Protein AF-A0A813JTW6-F1 (afdb_monomer)

Solvent-accessible surface area (backbone atoms only — not comparable to full-atom values): 17594 Å² total; per-residue (Å²): 140,86,86,78,88,79,89,83,89,84,80,88,81,88,85,79,90,82,91,78,87,87,88,86,80,90,82,85,87,82,89,77,87,82,85,85,81,82,87,78,90,86,90,84,86,84,90,81,82,92,77,92,76,79,84,79,64,80,73,62,61,52,52,56,53,47,50,53,52,45,52,55,44,45,70,75,64,52,76,74,88,75,69,71,77,76,85,60,86,66,78,58,58,19,67,73,50,50,65,52,27,73,90,46,65,68,58,32,50,55,49,41,56,53,42,52,54,58,71,68,45,88,68,80,79,80,52,68,61,53,80,59,77,93,46,37,67,60,49,45,56,47,18,42,41,49,5,30,53,51,33,61,76,42,56,89,78,53,93,79,66,57,71,72,52,38,58,48,49,53,58,66,61,28,46,74,31,74,68,23,44,51,48,52,50,53,50,47,55,53,45,52,52,50,49,50,57,51,43,50,57,33,53,79,68,71,49,75,60,59,62,79,33,22,47,63,20,20,55,42,19,28,64,48,51,44,52,51,54,50,50,50,48,38,44,49,54,39,51,53,40,42,52,53,53,52,48,50,65,72,37,73,85,58,71,100,73,72,96,75,73,88,66,92,23,49,42,62,49,50,52,49,47,36,56,57,71,62,55,82,125

Structure (mmCIF, N/CA/C/O backbone):
data_AF-A0A813JTW6-F1
#
_entry.id   AF-A0A813JTW6-F1
#
loop_
_atom_site.group_PDB
_atom_site.id
_atom_site.type_symbol
_atom_site.label_atom_id
_atom_site.label_alt_id
_atom_site.label_comp_id
_atom_site.label_asym_id
_atom_site.label_entity_id
_atom_site.label_seq_id
_atom_site.pdbx_PDB_ins_code
_atom_site.Cartn_x
_atom_site.Cartn_y
_atom_site.Cartn_z
_atom_site.occupancy
_atom_site.B_iso_or_equiv
_atom_site.auth_seq_id
_atom_site.auth_comp_id
_atom_site.auth_asym_id
_atom_site.auth_atom_id
_atom_site.pdbx_PDB_model_num
ATOM 1 N N . MET A 1 1 ? -76.723 31.159 6.444 1.00 39.69 1 MET A N 1
ATOM 2 C CA . MET A 1 1 ? -76.153 31.725 5.205 1.00 39.69 1 MET A CA 1
ATOM 3 C C . MET A 1 1 ? -75.455 33.000 5.618 1.00 39.69 1 MET A C 1
ATOM 5 O O . MET A 1 1 ? -76.109 34.019 5.785 1.00 39.69 1 MET A O 1
ATOM 9 N N . GLU A 1 2 ? -74.177 32.875 5.955 1.00 44.50 2 GLU A N 1
ATOM 10 C CA . GLU A 1 2 ? -73.367 33.959 6.510 1.00 44.50 2 GLU A CA 1
ATOM 11 C C . GLU A 1 2 ? -72.620 34.703 5.398 1.00 44.50 2 GLU A C 1
ATOM 13 O O . GLU A 1 2 ? -72.051 34.057 4.515 1.00 44.50 2 GLU A O 1
ATOM 18 N N . PRO A 1 3 ? -72.595 36.042 5.454 1.00 52.69 3 PRO A N 1
ATOM 19 C CA 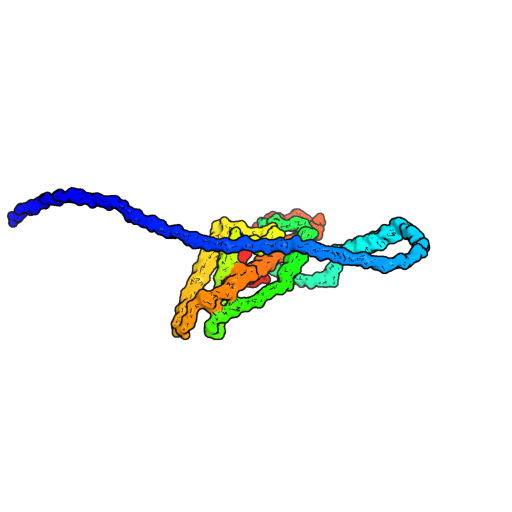. PRO A 1 3 ? -71.559 36.872 4.859 1.00 52.69 3 PRO A CA 1
ATOM 20 C C . PRO A 1 3 ? -70.707 37.559 5.949 1.00 52.69 3 PRO A C 1
ATOM 22 O O . PRO A 1 3 ? -71.213 37.917 7.010 1.00 52.69 3 PRO A O 1
ATOM 25 N N . GLY A 1 4 ? -69.430 37.815 5.656 1.00 39.91 4 GLY A N 1
ATOM 26 C CA . GLY A 1 4 ? -68.549 38.685 6.455 1.00 39.91 4 GLY A CA 1
ATOM 27 C C . GLY A 1 4 ? -67.087 38.253 6.330 1.00 39.91 4 GLY A C 1
ATOM 28 O O . GLY A 1 4 ? -66.770 37.131 6.693 1.00 39.91 4 GLY A O 1
ATOM 29 N N . ALA A 1 5 ? -66.248 39.016 5.615 1.00 43.88 5 ALA A N 1
ATOM 30 C CA . ALA A 1 5 ? -65.320 40.025 6.168 1.00 43.88 5 ALA A CA 1
ATOM 31 C C . ALA A 1 5 ? -64.114 39.361 6.884 1.00 43.88 5 ALA A C 1
ATOM 33 O O . ALA A 1 5 ? -64.294 38.422 7.640 1.00 43.88 5 ALA A O 1
ATOM 34 N N . ALA A 1 6 ? -62.850 39.746 6.727 1.00 51.44 6 ALA A N 1
ATOM 35 C CA . ALA A 1 6 ? -62.260 41.015 6.337 1.00 51.44 6 ALA A CA 1
ATOM 36 C C . ALA A 1 6 ? -60.793 40.804 5.906 1.00 51.44 6 ALA A C 1
ATOM 38 O O . ALA A 1 6 ? -60.143 39.839 6.310 1.00 51.44 6 ALA A O 1
ATOM 39 N N . GLU A 1 7 ? -60.283 41.758 5.133 1.00 49.94 7 GLU A N 1
ATOM 40 C CA . GLU A 1 7 ? -58.861 42.002 4.890 1.00 49.94 7 GLU A CA 1
ATOM 41 C C . GLU A 1 7 ? -58.134 42.390 6.191 1.00 49.94 7 GLU A C 1
ATOM 43 O O . GLU A 1 7 ? -58.704 43.066 7.054 1.00 49.94 7 GLU A O 1
ATOM 48 N N . LYS A 1 8 ? -56.851 42.023 6.309 1.00 56.59 8 LYS A N 1
ATOM 49 C CA . LYS A 1 8 ? -55.896 42.757 7.146 1.00 56.59 8 LYS A CA 1
ATOM 50 C C . LYS A 1 8 ? -54.470 42.626 6.615 1.00 56.59 8 LYS A C 1
ATOM 52 O O . LYS A 1 8 ? -53.803 41.609 6.763 1.00 56.59 8 LYS A O 1
ATOM 57 N N . GLU A 1 9 ? -54.075 43.714 5.982 1.00 43.00 9 GLU A N 1
ATOM 58 C CA . GLU A 1 9 ? -52.735 44.188 5.682 1.00 43.00 9 GLU A CA 1
ATOM 59 C C . GLU A 1 9 ? -52.043 44.594 6.999 1.00 43.00 9 GLU A C 1
ATOM 61 O O . GLU A 1 9 ? -52.637 45.322 7.798 1.00 43.00 9 GLU A O 1
ATOM 66 N N . THR A 1 10 ? -50.815 44.131 7.248 1.00 59.03 10 THR A N 1
ATOM 67 C CA . THR A 1 10 ? -49.894 44.799 8.181 1.00 59.03 10 THR A CA 1
ATOM 68 C C . THR A 1 10 ? -48.456 44.693 7.703 1.00 59.03 10 THR A C 1
ATOM 70 O O . THR A 1 10 ? -47.990 43.651 7.248 1.00 59.03 10 THR A O 1
ATOM 73 N N . ASP A 1 11 ? -47.831 45.845 7.858 1.00 40.41 11 ASP A N 1
ATOM 74 C CA . ASP A 1 11 ? -46.581 46.375 7.357 1.00 40.41 11 ASP A CA 1
ATOM 75 C C . ASP A 1 11 ? -45.387 46.046 8.279 1.00 40.41 11 ASP A C 1
ATOM 77 O O . ASP A 1 11 ? -45.576 45.713 9.449 1.00 40.41 11 ASP A O 1
ATOM 81 N N . ALA A 1 12 ? -44.189 46.252 7.727 1.00 44.09 12 ALA A N 1
ATOM 82 C CA . ALA A 1 12 ? -42.918 46.598 8.372 1.00 44.09 12 ALA A CA 1
ATOM 83 C C . ALA A 1 12 ? -42.293 45.659 9.434 1.00 44.09 12 ALA A C 1
ATOM 85 O O . ALA A 1 12 ? -42.822 45.443 10.518 1.00 44.09 12 ALA A O 1
ATOM 86 N N . HIS A 1 13 ? -41.034 45.257 9.212 1.00 51.41 13 HIS A N 1
ATOM 87 C CA . HIS A 1 13 ? -39.843 46.025 9.636 1.00 51.41 13 HIS A CA 1
ATOM 88 C C . HIS A 1 13 ? -38.623 45.086 9.781 1.00 51.41 13 HIS A C 1
ATOM 90 O O . HIS A 1 13 ? -38.574 44.250 10.682 1.00 51.41 13 HIS A O 1
ATOM 96 N N . GLU A 1 14 ? -37.625 45.232 8.902 1.00 47.84 14 GLU A N 1
ATOM 97 C CA . GLU A 1 14 ? -36.239 44.836 9.200 1.00 47.84 14 GLU A CA 1
ATOM 98 C C . GLU A 1 14 ? -35.680 45.723 10.322 1.00 47.84 14 GLU A C 1
ATOM 100 O O . GLU A 1 14 ? -36.033 46.902 10.411 1.00 47.84 14 GLU A O 1
ATOM 105 N N . PRO A 1 15 ? -34.737 45.196 11.118 1.00 58.31 15 PRO A N 1
ATOM 106 C CA . PRO A 1 15 ? -33.443 45.871 11.123 1.00 58.31 15 PRO A CA 1
ATOM 107 C C . PRO A 1 15 ? -32.237 44.925 11.051 1.00 58.31 15 PRO A C 1
ATOM 109 O O . PRO A 1 15 ? -32.266 43.763 11.456 1.00 58.31 15 PRO A O 1
ATOM 112 N N . ALA A 1 16 ? -31.168 45.506 10.514 1.00 40.84 16 ALA A N 1
ATOM 113 C CA . ALA A 1 16 ? -29.839 44.960 10.314 1.00 40.84 16 ALA A CA 1
ATOM 114 C C . ALA A 1 16 ? -28.943 45.016 11.571 1.00 40.84 16 ALA A C 1
ATOM 116 O O . ALA A 1 16 ? -29.189 45.813 12.468 1.00 40.84 16 ALA A O 1
ATOM 117 N N . ALA A 1 17 ? -27.875 44.205 11.504 1.00 43.75 17 ALA A N 1
ATOM 118 C CA . ALA A 1 17 ? -26.485 44.427 11.944 1.00 43.75 17 ALA A CA 1
ATOM 119 C C . ALA A 1 17 ? -26.151 44.820 13.403 1.00 43.75 17 ALA A C 1
ATOM 121 O O . ALA A 1 17 ? -26.587 45.850 13.890 1.00 43.75 17 ALA A O 1
ATOM 122 N N . ASP A 1 18 ? -25.274 44.022 14.034 1.00 40.16 18 ASP A N 1
ATOM 123 C CA . ASP A 1 18 ? -23.992 44.433 14.666 1.00 40.16 18 ASP A CA 1
ATOM 124 C C . ASP A 1 18 ? -23.294 43.164 15.221 1.00 40.16 18 ASP A C 1
ATOM 126 O O . ASP A 1 18 ? -23.945 42.310 15.820 1.00 40.16 18 ASP A O 1
ATOM 130 N N . LEU A 1 19 ? -22.091 42.789 14.761 1.00 46.22 19 LEU A N 1
ATOM 131 C CA . LEU A 1 19 ? -20.742 43.254 15.150 1.00 46.22 19 LEU A CA 1
ATOM 132 C C . LEU A 1 19 ? -20.300 42.838 16.572 1.00 46.22 19 LEU A C 1
ATOM 134 O O . LEU A 1 19 ? -20.916 43.202 17.564 1.00 46.22 19 LEU A O 1
ATOM 138 N N . ASN A 1 20 ? -19.201 42.073 16.620 1.00 45.94 20 ASN A N 1
ATOM 139 C CA . ASN A 1 20 ? -18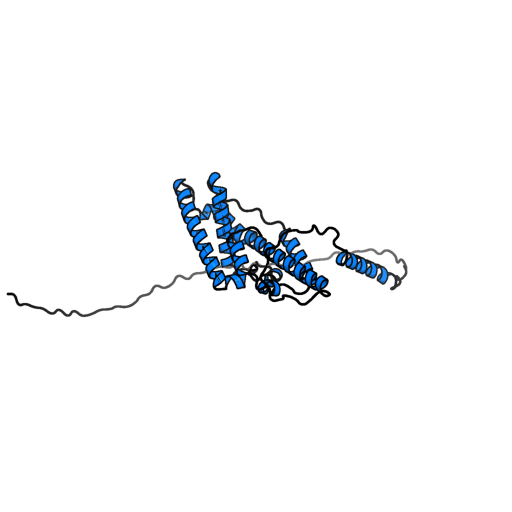.190 41.982 17.691 1.00 45.94 20 ASN A CA 1
ATOM 140 C C . ASN A 1 20 ? -16.979 41.270 17.032 1.00 45.94 20 ASN A C 1
ATOM 142 O O . ASN A 1 20 ? -17.107 40.104 16.658 1.00 45.94 20 ASN A O 1
ATOM 146 N N . GLU A 1 21 ? -15.906 41.933 16.577 1.00 46.31 21 GLU A N 1
ATOM 147 C CA . GLU A 1 21 ? -14.826 42.609 17.339 1.00 46.31 21 GLU A CA 1
ATOM 148 C C . GLU A 1 21 ? -14.299 41.718 18.479 1.00 46.31 21 GLU A C 1
ATOM 150 O O . GLU A 1 21 ? -15.032 41.365 19.395 1.00 46.31 21 GLU A O 1
ATOM 155 N N . GLU A 1 22 ? -13.165 41.041 18.275 1.00 43.31 22 GLU A N 1
ATOM 156 C CA . GLU A 1 22 ? -11.769 41.496 18.460 1.00 43.31 22 GLU A CA 1
ATOM 157 C C . GLU A 1 22 ? -11.247 41.092 19.848 1.00 43.31 22 GLU A C 1
ATOM 159 O O . GLU A 1 22 ? -11.658 41.637 20.861 1.00 43.31 22 GLU A O 1
ATOM 164 N N . GLU A 1 23 ? -10.293 40.158 19.879 1.00 47.19 23 GLU A N 1
ATOM 165 C CA . GLU A 1 23 ? -9.272 40.102 20.930 1.00 47.19 23 GLU A CA 1
ATOM 166 C C . GLU A 1 23 ? -7.939 39.706 20.275 1.00 47.19 23 GLU A C 1
ATOM 168 O O . GLU A 1 23 ? -7.693 38.554 19.909 1.00 47.19 23 GLU A O 1
ATOM 173 N N . GLN A 1 24 ? -7.108 40.726 20.057 1.00 43.50 24 GLN A N 1
ATOM 174 C CA . GLN A 1 24 ? -5.654 40.627 19.967 1.00 43.50 24 GLN A CA 1
ATOM 175 C C . GLN A 1 24 ? -5.074 40.715 21.382 1.00 43.50 24 GLN A C 1
ATOM 177 O O . GLN A 1 24 ? -5.563 41.514 22.168 1.00 43.50 24 GLN A O 1
ATOM 182 N N . GLU A 1 25 ? -3.991 39.982 21.649 1.00 43.78 25 GLU A N 1
ATOM 183 C CA . GLU A 1 25 ? -2.738 40.462 22.277 1.00 43.78 25 GLU A CA 1
ATOM 184 C C . GLU A 1 25 ? -1.766 39.262 22.385 1.00 43.78 25 GLU A C 1
ATOM 186 O O . GLU A 1 25 ? -2.169 38.166 22.762 1.00 43.78 25 GLU A O 1
ATOM 191 N N . GLN A 1 26 ? -0.596 39.316 21.723 1.00 39.88 26 GLN A N 1
ATOM 192 C CA . GLN A 1 26 ? 0.742 39.631 22.285 1.00 39.88 26 GLN A CA 1
ATOM 193 C C . GLN A 1 26 ? 1.224 38.581 23.320 1.00 39.88 26 GLN A C 1
ATOM 195 O O . GLN A 1 26 ? 0.467 38.137 24.162 1.00 39.88 26 GLN A O 1
ATOM 200 N N . GLU A 1 27 ? 2.465 38.084 23.368 1.00 39.94 27 GLU A N 1
ATOM 201 C CA . GLU A 1 27 ? 3.779 38.678 23.107 1.00 39.94 27 GLU A CA 1
ATOM 202 C C . GLU A 1 27 ? 4.876 37.590 23.314 1.00 39.94 27 GLU A C 1
ATOM 204 O O . GLU A 1 27 ? 4.620 36.579 23.966 1.00 39.94 27 GLU A O 1
ATOM 209 N N . LYS A 1 28 ? 6.120 37.908 22.907 1.00 40.06 28 LYS A N 1
ATOM 210 C CA . LYS A 1 28 ? 7.435 37.338 23.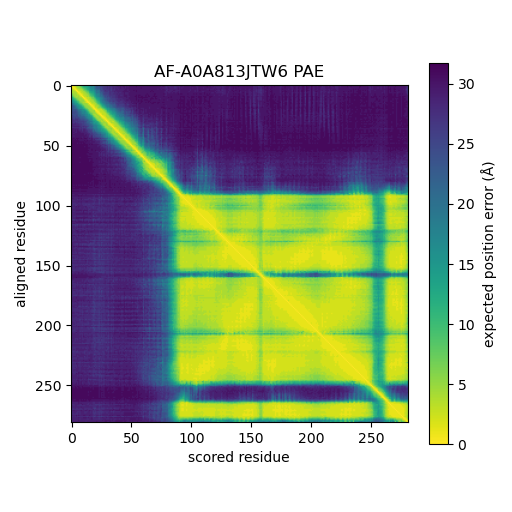321 1.00 40.06 28 LYS A CA 1
ATOM 211 C C . LYS A 1 28 ? 7.842 35.987 22.708 1.00 40.06 28 LYS A C 1
ATOM 213 O O . LYS A 1 28 ? 7.137 34.999 22.802 1.00 40.06 28 LYS A O 1
ATOM 218 N N . GLY A 1 29 ? 9.000 35.837 22.062 1.00 33.81 29 GLY A N 1
ATOM 219 C CA . GLY A 1 29 ? 10.275 36.542 22.217 1.00 33.81 29 GLY A CA 1
ATOM 220 C C . GLY A 1 29 ? 11.291 35.577 22.834 1.00 33.81 29 GLY A C 1
ATOM 221 O O . GLY A 1 29 ? 11.202 35.298 24.022 1.00 33.81 29 GLY A O 1
ATOM 222 N N . ALA A 1 30 ? 12.218 35.049 22.029 1.00 42.97 30 ALA A N 1
ATOM 223 C CA . ALA A 1 30 ? 13.450 34.401 22.490 1.00 42.97 30 ALA A CA 1
ATOM 224 C C . ALA A 1 30 ? 14.445 34.303 21.323 1.00 42.97 30 ALA A C 1
ATOM 226 O O . ALA A 1 30 ? 14.621 33.268 20.682 1.00 42.97 30 ALA A O 1
ATOM 227 N N . GLU A 1 31 ? 15.051 35.449 21.042 1.00 39.50 31 GLU A N 1
ATOM 228 C CA . GLU A 1 31 ? 16.383 35.578 20.468 1.00 39.50 31 GLU A CA 1
ATOM 229 C C . GLU A 1 31 ? 17.381 35.023 21.497 1.00 39.50 31 GLU A C 1
ATOM 231 O O . GLU A 1 31 ? 17.310 35.373 22.676 1.00 39.50 31 GLU A O 1
ATOM 236 N N . VAL A 1 32 ? 18.263 34.110 21.085 1.00 49.25 32 VAL A N 1
ATOM 237 C CA . VAL A 1 32 ? 19.393 33.680 21.916 1.00 49.25 32 VAL A CA 1
ATOM 238 C C . VAL A 1 32 ? 20.650 33.662 21.064 1.00 49.25 32 VAL A C 1
ATOM 240 O O . VAL A 1 32 ? 20.817 32.831 20.170 1.00 49.25 32 VAL A O 1
ATOM 243 N N . ASP A 1 33 ? 21.498 34.631 21.386 1.00 38.66 33 ASP A N 1
ATOM 244 C CA . ASP A 1 33 ? 22.913 34.734 21.081 1.00 38.66 33 ASP A CA 1
ATOM 245 C C . ASP A 1 33 ? 23.654 33.398 21.215 1.00 38.66 33 ASP A C 1
ATOM 247 O O . ASP A 1 33 ? 23.618 32.743 22.260 1.00 38.66 33 ASP A O 1
ATOM 251 N N . ALA A 1 34 ? 24.431 33.056 20.189 1.00 41.06 34 ALA A N 1
ATOM 252 C CA . ALA A 1 34 ? 25.564 32.151 20.323 1.00 41.06 34 ALA A CA 1
ATOM 253 C C . ALA A 1 34 ? 26.852 32.955 20.124 1.00 41.06 34 ALA A C 1
ATOM 255 O O . ALA A 1 34 ? 27.357 33.137 19.016 1.00 41.06 34 ALA A O 1
ATOM 256 N N . VAL A 1 35 ? 27.345 33.440 21.260 1.00 38.41 35 VAL A N 1
ATOM 257 C CA . VAL A 1 35 ? 28.677 33.991 21.501 1.00 38.41 35 VAL A CA 1
ATOM 258 C C . VAL A 1 35 ? 29.746 32.975 21.077 1.00 38.41 35 VAL A C 1
ATOM 260 O O . VAL A 1 35 ? 29.798 31.866 21.606 1.00 38.41 35 VAL A O 1
ATOM 263 N N . LEU A 1 36 ? 30.638 33.367 20.166 1.00 40.03 36 LEU A N 1
ATOM 264 C CA . LEU A 1 36 ? 31.933 32.717 19.951 1.00 40.03 36 LEU A CA 1
ATOM 265 C C . LEU A 1 36 ? 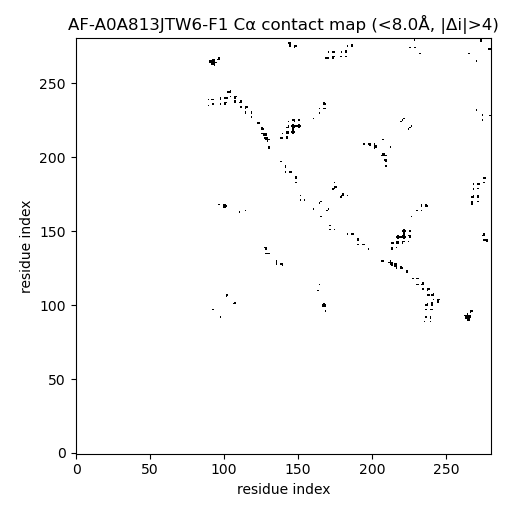33.022 33.717 20.340 1.00 40.03 36 LEU A C 1
ATOM 267 O O . LEU A 1 36 ? 33.391 34.585 19.553 1.00 40.03 36 LEU A O 1
ATOM 271 N N . SER A 1 37 ? 33.486 33.600 21.585 1.00 42.84 37 SER A N 1
ATOM 272 C CA . SER A 1 37 ? 34.681 34.280 22.079 1.00 42.84 37 SER A CA 1
ATOM 273 C C . SER A 1 37 ? 35.933 33.435 21.855 1.00 42.84 37 SER A C 1
ATOM 275 O O . SER A 1 37 ? 35.893 32.209 21.767 1.00 42.84 37 SER A O 1
ATOM 277 N N . GLU A 1 38 ? 37.011 34.194 21.733 1.00 42.91 38 GLU A N 1
ATOM 278 C CA . GLU A 1 38 ? 38.339 33.919 21.214 1.00 42.91 38 GLU A CA 1
ATOM 279 C C . GLU A 1 38 ? 39.279 33.105 22.132 1.00 42.91 38 GLU A C 1
ATOM 281 O O . GLU A 1 38 ? 38.950 32.749 23.260 1.00 42.91 38 GLU A O 1
ATOM 286 N N . GLU A 1 39 ? 40.505 32.954 21.605 1.00 39.03 39 GLU A N 1
ATOM 287 C CA . GLU A 1 39 ? 41.793 32.704 22.276 1.00 39.03 39 GLU A CA 1
ATOM 288 C C . GLU A 1 39 ? 42.138 31.234 22.586 1.00 39.03 39 GLU A C 1
ATOM 290 O O . GLU A 1 39 ? 41.337 30.458 23.082 1.00 39.03 39 GLU A O 1
ATOM 295 N N . GLY A 1 40 ? 43.350 30.737 22.338 1.00 36.59 40 GLY A N 1
ATOM 296 C CA . GLY A 1 40 ? 44.584 31.372 21.893 1.00 36.59 40 GLY A CA 1
ATOM 297 C C . GLY A 1 40 ? 45.788 30.482 22.248 1.00 36.59 40 GLY A C 1
ATOM 298 O O . GLY A 1 40 ? 45.775 29.803 23.266 1.00 36.59 40 GLY A O 1
ATOM 299 N N . ALA A 1 41 ? 46.814 30.545 21.391 1.00 36.34 41 ALA A N 1
ATOM 300 C CA . ALA A 1 41 ? 48.252 30.352 21.645 1.00 36.34 41 ALA A CA 1
ATOM 301 C C . ALA A 1 41 ? 48.810 29.022 22.216 1.00 36.34 41 ALA A C 1
ATOM 303 O O . ALA A 1 41 ? 48.379 28.508 23.240 1.00 36.34 41 ALA A O 1
ATOM 304 N N . GLY A 1 42 ? 49.932 28.559 21.637 1.00 32.78 42 GLY A N 1
ATOM 305 C CA . GLY A 1 42 ? 50.804 27.598 22.328 1.00 32.78 42 GLY A CA 1
ATOM 306 C C . GLY A 1 42 ? 51.879 26.896 21.495 1.00 32.78 42 GLY A C 1
ATOM 307 O O . GLY A 1 42 ? 51.713 25.748 21.119 1.00 32.78 42 GLY A O 1
ATOM 308 N N . LEU A 1 43 ? 52.986 27.592 21.245 1.00 40.34 43 LEU A N 1
ATOM 309 C CA . LEU A 1 43 ? 54.234 27.178 20.579 1.00 40.34 43 LEU A CA 1
ATOM 310 C C . LEU A 1 43 ? 54.912 25.896 21.134 1.00 40.34 43 LEU A C 1
ATOM 312 O O . LEU A 1 43 ? 54.909 25.687 22.343 1.00 40.34 43 LEU A O 1
ATOM 316 N N . SER A 1 44 ? 55.652 25.166 20.276 1.00 36.62 44 SER A N 1
ATOM 317 C CA . SER A 1 44 ? 57.113 24.873 20.386 1.00 36.62 44 SER A CA 1
ATOM 318 C C . SER A 1 44 ? 57.526 23.482 19.836 1.00 36.62 44 SER A C 1
ATOM 320 O O . SER A 1 44 ? 56.820 22.501 20.032 1.00 36.62 44 SER A O 1
ATOM 322 N N . GLY A 1 45 ? 58.663 23.425 19.115 1.00 37.16 45 GLY A N 1
ATOM 323 C CA . GLY A 1 45 ? 59.208 22.272 18.352 1.00 37.16 45 GLY A CA 1
ATOM 324 C C . GLY A 1 45 ? 59.850 21.139 19.191 1.00 37.16 45 GLY A C 1
ATOM 325 O O . GLY A 1 45 ? 59.572 21.077 20.386 1.00 37.16 45 GLY A O 1
ATOM 326 N N . PRO A 1 46 ? 60.713 20.242 18.634 1.00 48.50 46 PRO A N 1
ATOM 327 C CA . PRO A 1 46 ? 61.814 20.563 17.713 1.00 48.50 46 PRO A CA 1
ATOM 328 C C . PRO A 1 46 ? 62.025 19.601 16.513 1.00 48.50 46 PRO A C 1
ATOM 330 O O . PRO A 1 46 ? 61.352 18.593 16.329 1.00 48.50 46 PRO A O 1
ATOM 333 N N . ALA A 1 47 ? 63.010 19.974 15.692 1.00 43.50 47 ALA A N 1
ATOM 334 C CA . ALA A 1 47 ? 63.475 19.341 14.462 1.00 43.50 47 ALA A CA 1
ATOM 335 C C . ALA A 1 47 ? 64.008 17.902 14.606 1.00 43.50 47 ALA A C 1
ATOM 337 O O . ALA A 1 47 ? 64.661 17.556 15.591 1.00 43.50 47 ALA A O 1
ATOM 338 N N . THR A 1 48 ? 63.877 17.106 13.537 1.00 40.34 48 THR A N 1
ATOM 339 C CA . THR A 1 48 ? 64.808 15.999 13.260 1.00 40.34 48 THR A CA 1
ATOM 340 C C . THR A 1 48 ? 64.948 15.735 11.755 1.00 40.34 48 THR A C 1
ATOM 342 O O . THR A 1 48 ? 63.993 15.430 11.054 1.00 40.34 48 THR A O 1
ATOM 345 N N . SER A 1 49 ? 66.182 15.919 11.285 1.00 39.81 49 SER A N 1
ATOM 346 C CA . SER A 1 49 ? 66.899 15.249 10.192 1.00 39.81 49 SER A CA 1
ATOM 347 C C . SER A 1 49 ? 66.157 14.686 8.969 1.00 39.81 49 SER A C 1
ATOM 349 O O . SER A 1 49 ? 65.673 13.562 8.951 1.00 39.81 49 SER A O 1
ATOM 351 N N . ARG A 1 50 ? 66.289 15.443 7.874 1.00 40.75 50 ARG A N 1
ATOM 352 C CA . ARG A 1 50 ? 66.782 15.039 6.540 1.00 40.75 50 ARG A CA 1
ATOM 353 C C . ARG A 1 50 ? 67.110 13.540 6.363 1.00 40.75 50 ARG A C 1
ATOM 355 O O . ARG A 1 50 ? 68.175 13.090 6.778 1.00 40.75 50 ARG A O 1
ATOM 362 N N . ALA A 1 51 ? 66.275 12.841 5.594 1.00 38.06 51 ALA A N 1
ATOM 363 C CA . ALA A 1 51 ? 66.651 11.640 4.852 1.00 38.06 51 ALA A CA 1
ATOM 364 C C . ALA A 1 51 ? 66.292 11.835 3.372 1.00 38.06 51 ALA A C 1
ATOM 366 O O . ALA A 1 51 ? 65.158 12.140 3.012 1.00 38.06 51 ALA A O 1
ATOM 367 N N . VAL A 1 52 ? 67.316 11.727 2.532 1.00 47.06 52 VAL A N 1
ATOM 368 C CA . VAL A 1 52 ? 67.246 11.694 1.071 1.00 47.06 52 VAL A CA 1
ATOM 369 C C . VAL A 1 52 ? 66.655 10.343 0.670 1.00 47.06 52 VAL A C 1
ATOM 371 O O . VAL A 1 52 ? 67.187 9.313 1.073 1.00 47.06 52 VAL A O 1
ATOM 374 N N . GLY A 1 53 ? 65.577 10.340 -0.113 1.00 38.81 53 GLY A N 1
ATOM 375 C CA . GLY A 1 53 ? 64.927 9.113 -0.567 1.00 38.81 53 GLY A CA 1
ATOM 376 C C . GLY A 1 53 ? 64.092 9.346 -1.818 1.00 38.81 53 GLY A C 1
ATOM 377 O O . GLY A 1 53 ? 62.936 9.721 -1.715 1.00 38.81 53 GLY A O 1
ATOM 378 N N . VAL A 1 54 ? 64.753 9.185 -2.967 1.00 48.97 54 VAL A N 1
ATOM 379 C CA . VAL A 1 54 ? 64.268 8.648 -4.254 1.00 48.97 54 VAL A CA 1
ATOM 380 C C . VAL A 1 54 ? 62.805 8.939 -4.627 1.00 48.97 54 VAL A C 1
ATOM 382 O O . VAL A 1 54 ? 61.870 8.396 -4.046 1.00 48.97 54 VAL A O 1
ATOM 385 N N . ALA A 1 55 ? 62.631 9.747 -5.677 1.00 42.97 55 ALA A N 1
ATOM 386 C CA . ALA A 1 55 ? 61.357 9.916 -6.367 1.00 42.97 55 ALA A CA 1
ATOM 387 C C . ALA A 1 55 ? 60.835 8.553 -6.870 1.00 42.97 55 ALA A C 1
ATOM 389 O O . ALA A 1 55 ? 61.595 7.847 -7.537 1.00 42.97 55 ALA A O 1
ATOM 390 N N . PRO A 1 56 ? 59.582 8.167 -6.575 1.00 48.06 56 PRO A N 1
ATOM 391 C CA . PRO A 1 56 ? 58.997 6.974 -7.164 1.00 48.06 56 PRO A CA 1
ATOM 392 C C . PRO A 1 56 ? 58.679 7.225 -8.642 1.00 48.06 56 PRO A C 1
ATOM 394 O O . PRO A 1 56 ? 58.131 8.269 -9.004 1.00 48.06 56 PRO A O 1
ATOM 397 N N . ASP A 1 57 ? 59.037 6.256 -9.482 1.00 46.62 57 ASP A N 1
ATOM 398 C CA . ASP A 1 57 ? 58.722 6.235 -10.907 1.00 46.62 57 ASP A CA 1
ATOM 399 C C . ASP A 1 57 ? 57.210 6.419 -11.149 1.00 46.62 57 ASP A C 1
ATOM 401 O O . ASP A 1 57 ? 56.395 5.706 -10.550 1.00 46.62 57 ASP A O 1
ATOM 405 N N . PRO A 1 58 ? 56.798 7.320 -12.061 1.00 49.34 58 PRO A N 1
ATOM 406 C CA . PRO A 1 58 ? 55.388 7.560 -12.374 1.00 49.34 58 PRO A CA 1
ATOM 407 C C . PRO A 1 58 ? 54.705 6.378 -13.088 1.00 49.34 58 PRO A C 1
ATOM 409 O O . PRO A 1 58 ? 53.484 6.381 -13.235 1.00 49.34 58 PRO A O 1
ATOM 412 N N . GLU A 1 59 ? 55.460 5.356 -13.505 1.00 50.03 59 GLU A N 1
ATOM 413 C CA . GLU A 1 59 ? 54.936 4.149 -14.161 1.00 50.03 59 GLU A CA 1
ATOM 414 C C . GLU A 1 59 ? 54.521 3.035 -13.183 1.00 50.03 59 GLU A C 1
ATOM 416 O O . GLU A 1 59 ? 53.787 2.128 -13.569 1.00 50.03 59 GLU A O 1
ATOM 421 N N . ALA A 1 60 ? 54.921 3.097 -11.907 1.00 47.31 60 ALA A N 1
ATOM 422 C CA . ALA A 1 60 ? 54.508 2.103 -10.908 1.00 47.31 60 ALA A CA 1
ATOM 423 C C . ALA A 1 60 ? 53.128 2.417 -10.290 1.00 47.31 60 ALA A C 1
ATOM 425 O O . ALA A 1 60 ? 52.384 1.510 -9.920 1.00 47.31 60 ALA A O 1
ATOM 426 N N . LEU A 1 61 ? 52.748 3.699 -10.236 1.00 45.62 61 LEU A N 1
ATOM 427 C CA . LEU A 1 61 ? 51.468 4.168 -9.681 1.00 45.62 61 LEU A CA 1
ATOM 428 C C . LEU A 1 61 ? 50.272 3.942 -10.618 1.00 45.62 61 LEU A C 1
ATOM 430 O O . LEU A 1 61 ? 49.132 3.890 -10.159 1.00 45.62 61 LEU A O 1
ATOM 434 N N . THR A 1 62 ? 50.506 3.777 -11.921 1.00 54.41 62 THR A N 1
ATOM 435 C CA . THR A 1 62 ? 49.452 3.465 -12.897 1.00 54.41 62 THR A CA 1
ATOM 436 C C . THR A 1 62 ? 49.032 1.997 -12.840 1.00 54.41 62 THR A C 1
ATOM 438 O O . THR A 1 62 ? 47.864 1.702 -13.078 1.00 54.41 62 THR A O 1
ATOM 441 N N . GLY A 1 63 ? 49.934 1.086 -12.458 1.00 49.38 63 GLY A N 1
ATOM 442 C CA . GLY A 1 63 ? 49.653 -0.347 -12.333 1.00 49.38 63 GLY A CA 1
ATOM 443 C C . GLY A 1 63 ? 48.731 -0.695 -11.162 1.00 49.38 63 GLY A C 1
ATOM 444 O O . GLY A 1 63 ? 47.771 -1.439 -11.348 1.00 49.38 63 GLY A O 1
ATOM 445 N N . GLU A 1 64 ? 48.959 -0.124 -9.974 1.00 50.38 64 GLU A N 1
ATOM 446 C CA . GLU A 1 64 ? 48.106 -0.377 -8.798 1.00 50.38 64 GLU A CA 1
ATOM 447 C C . GLU A 1 64 ? 46.730 0.290 -8.909 1.00 50.38 64 GLU A C 1
ATOM 449 O O . GLU A 1 64 ? 45.728 -0.319 -8.538 1.00 50.38 64 GLU A O 1
ATOM 454 N N . LEU A 1 65 ? 46.639 1.494 -9.487 1.00 52.41 65 LEU A N 1
ATOM 455 C CA . LEU A 1 65 ? 45.350 2.137 -9.774 1.00 52.41 65 LEU A CA 1
ATOM 456 C C . LEU A 1 65 ? 44.579 1.419 -10.889 1.00 52.41 65 LEU A C 1
ATOM 458 O O . LEU A 1 65 ? 43.357 1.300 -10.801 1.00 52.41 65 LEU A O 1
ATOM 462 N N . ALA A 1 66 ? 45.268 0.897 -11.908 1.00 54.00 66 ALA A N 1
ATOM 463 C CA . ALA A 1 66 ? 44.647 0.067 -12.936 1.00 54.00 66 ALA A CA 1
ATOM 464 C C . ALA A 1 66 ? 44.200 -1.294 -12.381 1.00 54.00 66 ALA A C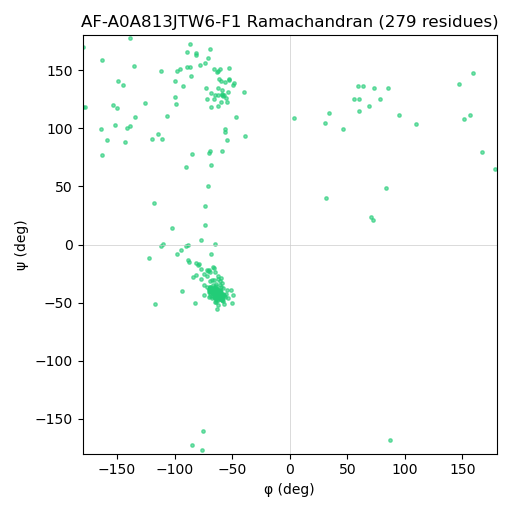 1
ATOM 466 O O . ALA A 1 66 ? 43.125 -1.759 -12.745 1.00 54.00 66 ALA A O 1
ATOM 467 N N . ALA A 1 67 ? 44.959 -1.903 -11.464 1.00 52.16 67 ALA A N 1
ATOM 468 C CA . ALA A 1 67 ? 44.579 -3.142 -10.786 1.00 52.16 67 ALA A CA 1
ATOM 469 C C . ALA A 1 67 ? 43.413 -2.934 -9.804 1.00 52.16 67 ALA A C 1
ATOM 471 O O . ALA A 1 67 ? 42.501 -3.755 -9.759 1.00 52.16 67 ALA A O 1
ATOM 472 N N . ALA A 1 68 ? 43.380 -1.811 -9.080 1.00 53.91 68 ALA A N 1
ATOM 473 C CA . ALA A 1 68 ? 42.250 -1.429 -8.233 1.00 53.91 68 ALA A CA 1
ATOM 474 C C . ALA A 1 68 ? 40.995 -1.117 -9.067 1.00 53.91 68 ALA A C 1
ATOM 476 O O . ALA A 1 68 ? 39.895 -1.522 -8.698 1.00 53.91 68 ALA A O 1
ATOM 477 N N . GLY A 1 69 ? 41.156 -0.461 -10.222 1.00 48.69 69 GLY A N 1
ATOM 478 C CA . GLY A 1 69 ? 40.082 -0.233 -11.191 1.00 48.69 69 GLY A CA 1
ATOM 479 C C . GLY A 1 69 ? 39.583 -1.522 -11.851 1.00 48.69 69 GLY A C 1
ATOM 480 O O . GLY A 1 69 ? 38.379 -1.687 -12.032 1.00 48.69 69 GLY A O 1
ATOM 481 N N . ALA A 1 70 ? 40.482 -2.460 -12.156 1.00 51.34 70 ALA A N 1
ATOM 482 C CA . ALA A 1 70 ? 40.148 -3.772 -12.702 1.00 51.34 70 ALA A CA 1
ATOM 483 C C . ALA A 1 70 ? 39.446 -4.664 -11.669 1.00 51.34 70 ALA A C 1
ATOM 485 O O . ALA A 1 70 ? 38.471 -5.316 -12.018 1.00 51.34 70 ALA A O 1
ATOM 486 N N . ALA A 1 71 ? 39.853 -4.633 -10.397 1.00 50.44 71 ALA A N 1
ATOM 487 C CA . ALA A 1 71 ? 39.175 -5.354 -9.318 1.00 50.44 71 ALA A CA 1
ATOM 488 C C . ALA A 1 71 ? 37.755 -4.812 -9.058 1.00 50.44 71 ALA A C 1
ATOM 490 O O . ALA A 1 71 ? 36.816 -5.586 -8.885 1.00 50.44 71 ALA A O 1
ATOM 491 N N . LEU A 1 72 ? 37.571 -3.487 -9.119 1.00 50.66 72 LEU A N 1
ATOM 492 C CA . LEU A 1 72 ? 36.249 -2.847 -9.052 1.00 50.66 72 LEU A CA 1
ATOM 493 C C . LEU A 1 72 ? 35.381 -3.172 -10.278 1.00 50.66 72 LEU A C 1
ATOM 495 O O . LEU A 1 72 ? 34.166 -3.328 -10.157 1.00 50.66 72 LEU A O 1
ATOM 499 N N . ALA A 1 73 ? 35.993 -3.296 -11.458 1.00 50.47 73 ALA A N 1
ATOM 500 C CA . ALA A 1 73 ? 35.303 -3.737 -12.664 1.00 50.47 73 ALA A CA 1
ATOM 501 C C . ALA A 1 73 ? 34.933 -5.229 -12.588 1.00 50.47 73 ALA A C 1
ATOM 503 O O . ALA A 1 73 ? 33.811 -5.584 -12.934 1.00 50.47 73 ALA A O 1
ATOM 504 N N . GLU A 1 74 ? 35.798 -6.102 -12.076 1.00 47.06 74 GLU A N 1
ATOM 505 C CA . GLU A 1 74 ? 35.472 -7.517 -11.879 1.00 47.06 74 GLU A CA 1
ATOM 506 C C . GLU A 1 74 ? 34.351 -7.716 -10.855 1.00 47.06 74 GLU A C 1
ATOM 508 O O . GLU A 1 74 ? 33.502 -8.569 -11.074 1.00 47.06 74 GLU A O 1
ATOM 513 N N . GLU A 1 75 ? 34.235 -6.892 -9.812 1.00 50.81 75 GLU A N 1
ATOM 514 C CA . GLU A 1 75 ? 33.081 -6.947 -8.900 1.00 50.81 75 GLU A CA 1
ATOM 515 C C . GLU A 1 75 ? 31.768 -6.501 -9.583 1.00 50.81 75 GLU A C 1
ATOM 517 O O . GLU A 1 75 ? 30.687 -7.012 -9.280 1.00 50.81 75 GLU A O 1
ATOM 522 N N . TYR A 1 76 ? 31.853 -5.595 -10.564 1.00 47.31 76 TYR A N 1
ATOM 523 C CA . TYR A 1 76 ? 30.708 -5.114 -11.348 1.00 47.31 76 TYR A CA 1
ATOM 524 C C . TYR A 1 76 ? 30.301 -6.069 -12.488 1.00 47.31 76 TYR A C 1
ATOM 526 O O . TYR A 1 76 ? 29.136 -6.088 -12.897 1.00 47.31 76 TYR A O 1
ATOM 534 N N . TRP A 1 77 ? 31.248 -6.866 -12.995 1.00 47.50 77 TRP A N 1
ATOM 535 C CA . TRP A 1 77 ? 31.078 -7.789 -14.126 1.00 47.50 77 TRP A CA 1
ATOM 536 C C . TRP A 1 77 ? 31.153 -9.274 -13.740 1.00 47.50 77 TRP A C 1
ATOM 538 O O . TRP A 1 77 ? 30.942 -10.134 -14.600 1.00 47.50 77 TRP A O 1
ATOM 548 N N . ALA A 1 78 ? 31.388 -9.599 -12.466 1.00 37.75 78 ALA A N 1
ATOM 549 C CA . ALA A 1 78 ? 31.352 -10.966 -11.975 1.00 37.75 78 ALA A CA 1
ATOM 550 C C . ALA A 1 78 ? 29.965 -11.569 -12.249 1.00 37.75 78 ALA A C 1
ATOM 552 O O . ALA A 1 78 ? 28.935 -10.987 -11.882 1.00 37.75 78 ALA A O 1
ATOM 553 N N . PRO A 1 79 ? 29.894 -12.749 -12.887 1.00 39.19 79 PRO A N 1
ATOM 554 C CA . PRO A 1 79 ? 28.629 -13.431 -13.063 1.00 39.19 79 PRO A CA 1
ATOM 555 C C . PRO A 1 79 ? 28.091 -13.750 -11.671 1.00 39.19 79 PRO A C 1
ATOM 557 O O . PRO A 1 79 ? 28.730 -14.462 -10.902 1.00 39.19 79 PRO A O 1
ATOM 560 N N . ALA A 1 80 ? 26.918 -13.203 -11.345 1.00 48.09 80 ALA A N 1
ATOM 561 C CA . ALA A 1 80 ? 26.194 -13.455 -10.103 1.00 48.09 80 ALA A CA 1
ATOM 562 C C . ALA A 1 80 ? 25.879 -14.958 -9.953 1.00 48.09 80 ALA A C 1
ATOM 564 O O . ALA A 1 80 ? 24.780 -15.432 -10.256 1.00 48.09 80 ALA A O 1
ATOM 565 N N . ALA A 1 81 ? 26.861 -15.732 -9.498 1.00 45.34 81 ALA A N 1
ATOM 566 C CA . ALA A 1 81 ? 26.823 -17.181 -9.395 1.00 45.34 81 ALA A CA 1
ATOM 567 C C . ALA A 1 81 ? 26.281 -17.601 -8.028 1.00 45.34 81 ALA A C 1
ATOM 569 O O . ALA A 1 81 ? 26.970 -18.145 -7.173 1.00 45.34 81 ALA A O 1
ATOM 570 N N . LYS A 1 82 ? 25.003 -17.287 -7.849 1.00 42.56 82 LYS A N 1
ATOM 571 C CA . LYS A 1 82 ? 23.919 -18.162 -7.384 1.00 42.56 82 LYS A CA 1
ATOM 572 C C . LYS A 1 82 ? 22.691 -17.266 -7.324 1.00 42.56 82 LYS A C 1
ATOM 574 O O . LYS A 1 82 ? 22.143 -16.979 -6.264 1.00 42.56 82 LYS A O 1
ATOM 579 N N . LYS A 1 83 ? 22.267 -16.790 -8.503 1.00 47.97 83 LYS A N 1
ATOM 580 C CA . LYS A 1 83 ? 20.887 -16.355 -8.705 1.00 47.97 83 LYS A CA 1
ATOM 581 C C . LYS A 1 83 ? 20.019 -17.546 -8.326 1.00 47.97 83 LYS A C 1
ATOM 583 O O . LYS A 1 83 ? 19.844 -18.470 -9.115 1.00 47.97 83 LYS A O 1
ATOM 588 N N . GLN A 1 84 ? 19.530 -17.540 -7.091 1.00 38.41 84 GLN A N 1
ATOM 589 C CA . GLN A 1 84 ? 18.348 -18.283 -6.714 1.00 38.41 84 GLN A CA 1
ATOM 590 C C . GLN A 1 84 ? 17.336 -17.970 -7.808 1.00 38.41 84 GLN A C 1
ATOM 592 O O . GLN A 1 84 ? 16.951 -16.811 -7.981 1.00 38.41 84 GLN A O 1
ATOM 597 N N . ARG A 1 85 ? 17.038 -18.973 -8.638 1.00 42.06 85 ARG A N 1
ATOM 598 C CA . ARG A 1 85 ? 16.002 -18.892 -9.656 1.00 42.06 85 ARG A CA 1
ATOM 599 C C . ARG A 1 85 ? 14.751 -18.514 -8.874 1.00 42.06 85 ARG A C 1
ATOM 601 O O . ARG A 1 85 ? 14.199 -19.349 -8.164 1.00 42.06 85 ARG A O 1
ATOM 608 N N . ARG A 1 86 ? 14.393 -17.227 -8.883 1.00 44.34 86 ARG A N 1
ATOM 609 C CA . ARG A 1 86 ? 13.138 -16.742 -8.318 1.00 44.34 86 ARG A CA 1
ATOM 610 C C . ARG A 1 86 ? 12.067 -17.270 -9.267 1.00 44.34 86 ARG A C 1
ATOM 612 O O . ARG A 1 86 ? 11.627 -16.570 -10.170 1.00 44.34 86 ARG A O 1
ATOM 619 N N . GLU A 1 87 ? 11.726 -18.549 -9.119 1.00 38.44 87 GLU A N 1
ATOM 620 C CA . GLU A 1 87 ? 10.475 -19.124 -9.604 1.00 38.44 87 GLU A CA 1
ATOM 621 C C . GLU A 1 87 ? 9.355 -18.527 -8.755 1.00 38.44 87 GLU A C 1
ATOM 623 O O . GLU A 1 87 ? 8.749 -19.164 -7.905 1.00 38.44 87 GLU A O 1
ATOM 628 N N . THR A 1 88 ? 9.130 -17.239 -8.938 1.00 42.38 88 THR A N 1
ATOM 629 C CA . THR A 1 88 ? 7.873 -16.603 -8.594 1.00 42.38 88 THR A CA 1
ATOM 630 C C . THR A 1 88 ? 7.244 -16.353 -9.939 1.00 42.38 88 THR A C 1
ATOM 632 O O . THR A 1 88 ? 7.774 -15.560 -10.718 1.00 42.38 88 THR A O 1
ATOM 635 N N . SER A 1 89 ? 6.170 -17.080 -10.245 1.00 46.62 89 SER A N 1
ATOM 636 C CA . SER A 1 89 ? 5.253 -16.712 -11.315 1.00 46.62 89 SER A CA 1
ATOM 637 C C . SER A 1 89 ? 4.799 -15.283 -11.032 1.00 46.62 89 SER A C 1
ATOM 639 O O . SER A 1 89 ? 3.876 -15.059 -10.249 1.00 46.62 89 SER A O 1
ATOM 641 N N . SER A 1 90 ? 5.532 -14.304 -11.562 1.00 56.97 90 SER A N 1
ATOM 642 C CA . SER A 1 90 ? 5.131 -12.913 -11.449 1.00 56.97 90 SER A CA 1
ATOM 643 C C . SER A 1 90 ? 3.755 -12.824 -12.097 1.00 56.97 90 SER A C 1
ATOM 645 O O . SER A 1 90 ? 3.594 -13.380 -13.191 1.00 56.97 90 SER A O 1
ATOM 647 N N . PRO A 1 91 ? 2.769 -12.165 -11.465 1.00 65.00 91 PRO A N 1
ATOM 648 C CA . PRO A 1 91 ? 1.545 -11.828 -12.172 1.00 65.00 91 PRO A CA 1
ATOM 649 C C . PRO A 1 91 ? 1.934 -11.163 -13.498 1.00 65.00 91 PRO A C 1
ATOM 651 O O . PRO A 1 91 ? 2.901 -10.392 -13.557 1.00 65.00 91 PRO A O 1
ATOM 654 N N . GLY A 1 92 ? 1.247 -11.534 -14.579 1.00 83.00 92 GLY A N 1
ATOM 655 C CA . GLY A 1 92 ? 1.450 -10.873 -15.862 1.00 83.00 92 GLY A CA 1
ATOM 656 C C . GLY A 1 92 ? 1.057 -9.407 -15.709 1.00 83.00 92 GLY A C 1
ATOM 657 O O . GLY A 1 92 ? -0.020 -9.126 -15.194 1.00 83.00 92 GLY A O 1
ATOM 658 N N . PHE A 1 93 ? 1.924 -8.482 -16.113 1.00 90.06 93 PHE A N 1
ATOM 659 C CA . PHE A 1 93 ? 1.629 -7.046 -16.108 1.00 90.06 93 PHE A CA 1
ATOM 660 C C . PHE A 1 93 ? 1.136 -6.605 -17.482 1.00 90.06 93 PHE A C 1
ATOM 662 O O . PHE A 1 93 ? 1.509 -7.202 -18.496 1.00 90.06 93 PHE A O 1
ATOM 669 N N . SER A 1 94 ? 0.303 -5.565 -17.527 1.00 91.44 94 SER A N 1
ATOM 670 C CA . SER A 1 94 ? -0.134 -5.000 -18.802 1.00 91.44 94 SER A CA 1
ATOM 671 C C . SER A 1 94 ? 1.063 -4.445 -19.581 1.00 91.44 94 SER A C 1
ATOM 673 O O . SER A 1 94 ? 2.047 -3.977 -18.998 1.00 91.44 94 SER A O 1
ATOM 675 N N . ALA A 1 95 ? 0.986 -4.484 -20.914 1.00 87.69 95 ALA A N 1
ATOM 676 C CA . ALA A 1 95 ? 2.038 -3.932 -21.764 1.00 87.69 95 ALA A CA 1
ATOM 677 C C . ALA A 1 95 ? 2.266 -2.443 -21.464 1.00 87.69 95 ALA A C 1
ATOM 679 O O . ALA A 1 95 ? 3.407 -2.021 -21.304 1.00 87.69 95 ALA A O 1
ATOM 680 N N . GLU A 1 96 ? 1.185 -1.672 -21.304 1.00 88.69 96 GLU A N 1
ATOM 681 C CA . GLU A 1 96 ? 1.236 -0.252 -20.935 1.00 88.69 96 GLU A CA 1
ATOM 682 C C . GLU A 1 96 ? 2.053 -0.020 -19.661 1.00 88.69 96 GLU A C 1
ATOM 684 O O . GLU A 1 96 ? 2.928 0.843 -19.633 1.00 88.69 96 GLU A O 1
ATOM 689 N N . LEU A 1 97 ? 1.827 -0.833 -18.624 1.00 90.69 97 LEU A N 1
ATOM 690 C CA . LEU A 1 97 ? 2.551 -0.710 -17.366 1.00 90.69 97 LEU A CA 1
ATOM 691 C C . LEU A 1 97 ? 4.028 -1.108 -17.507 1.00 90.69 97 LEU A C 1
ATOM 693 O O . LEU A 1 97 ? 4.903 -0.438 -16.961 1.00 90.69 97 LEU A O 1
ATOM 697 N N . LEU A 1 98 ? 4.328 -2.163 -18.268 1.00 90.50 98 LEU A N 1
ATOM 698 C CA . LEU A 1 98 ? 5.706 -2.581 -18.550 1.00 90.50 98 LEU A CA 1
ATOM 699 C C . LEU A 1 98 ? 6.475 -1.555 -19.391 1.00 90.50 98 LEU A C 1
ATOM 701 O O . LEU A 1 98 ? 7.688 -1.434 -19.231 1.00 90.50 98 LEU A O 1
ATOM 705 N N . HIS A 1 99 ? 5.793 -0.810 -20.262 1.00 88.19 99 HIS A N 1
ATOM 706 C CA . HIS A 1 99 ? 6.395 0.251 -21.071 1.00 88.19 99 HIS A CA 1
ATOM 707 C C . HIS A 1 99 ? 6.785 1.489 -20.259 1.00 88.19 99 HIS A C 1
ATOM 709 O O . HIS A 1 99 ? 7.672 2.225 -20.686 1.00 88.19 99 HIS A O 1
ATOM 715 N N . LEU A 1 100 ? 6.173 1.707 -19.090 1.00 87.75 100 LEU A N 1
ATOM 716 C CA . LEU A 1 100 ? 6.585 2.767 -18.165 1.00 87.75 100 LEU A CA 1
ATOM 717 C C . LEU A 1 100 ? 7.885 2.422 -17.425 1.00 87.75 100 LEU A C 1
ATOM 719 O O . LEU A 1 100 ? 8.615 3.320 -17.004 1.00 87.75 100 LEU A O 1
ATOM 723 N N . ALA A 1 101 ? 8.191 1.132 -17.271 1.00 89.56 101 ALA A N 1
ATOM 724 C CA . ALA A 1 101 ? 9.437 0.689 -16.667 1.00 89.56 101 ALA A CA 1
ATOM 725 C C . ALA A 1 101 ? 10.633 0.896 -17.626 1.00 89.56 101 ALA A C 1
ATOM 727 O O . ALA A 1 101 ? 10.460 0.913 -18.848 1.00 89.56 101 ALA A O 1
ATOM 728 N N . PRO A 1 102 ? 11.870 1.012 -17.101 1.00 91.50 102 PRO A N 1
ATOM 729 C CA . PRO A 1 102 ? 13.057 1.199 -17.931 1.00 91.50 102 PRO A CA 1
ATOM 730 C C . PRO A 1 102 ? 13.195 0.145 -19.040 1.00 91.50 102 PRO A C 1
ATOM 732 O O . PRO A 1 102 ? 12.903 -1.037 -18.861 1.00 91.50 102 PRO A O 1
ATOM 735 N N . ASP A 1 103 ? 13.673 0.576 -20.201 1.00 91.88 103 ASP A N 1
ATOM 736 C CA . ASP A 1 103 ? 13.926 -0.254 -21.386 1.00 91.88 103 ASP A CA 1
ATOM 737 C C . ASP A 1 103 ? 15.331 -0.872 -21.414 1.00 91.88 103 ASP A C 1
ATOM 739 O O . ASP A 1 103 ? 15.607 -1.788 -22.183 1.00 91.88 103 ASP A O 1
ATOM 743 N N . THR A 1 104 ? 16.219 -0.394 -20.547 1.00 93.06 104 THR A N 1
ATOM 744 C CA . THR A 1 104 ? 17.613 -0.818 -20.506 1.00 93.06 104 THR A CA 1
ATOM 745 C C . THR A 1 104 ? 17.829 -1.847 -19.399 1.00 93.06 104 THR A C 1
ATOM 747 O O . THR A 1 104 ? 17.535 -1.600 -18.224 1.00 93.06 104 THR A O 1
ATOM 750 N N . LEU A 1 105 ? 18.420 -2.993 -19.755 1.00 92.81 105 LEU A N 1
ATOM 751 C CA . LEU A 1 105 ? 18.676 -4.107 -18.832 1.00 92.81 105 LEU A CA 1
ATOM 752 C C . LEU A 1 105 ? 19.540 -3.691 -17.627 1.00 92.81 105 LEU A C 1
ATOM 754 O O . LEU A 1 105 ? 19.248 -4.059 -16.489 1.00 92.81 105 LEU A O 1
ATOM 758 N N . GLN A 1 106 ? 20.583 -2.892 -17.865 1.00 94.62 106 GLN A N 1
ATOM 759 C CA . GLN A 1 106 ? 21.460 -2.376 -16.811 1.00 94.62 106 GLN A CA 1
ATOM 760 C C . GLN A 1 106 ? 20.695 -1.498 -15.808 1.00 94.62 106 GLN A C 1
ATOM 762 O O . GLN A 1 106 ? 20.881 -1.641 -14.600 1.00 94.62 106 GLN A O 1
ATOM 767 N N . THR A 1 107 ? 19.799 -0.634 -16.293 1.00 93.75 107 THR A N 1
ATOM 768 C CA . THR A 1 107 ? 18.960 0.233 -15.452 1.00 93.75 107 THR A CA 1
ATOM 769 C C . THR A 1 107 ? 17.972 -0.578 -14.620 1.00 93.75 107 THR A C 1
ATOM 771 O O . THR A 1 107 ? 17.811 -0.309 -13.431 1.00 93.75 107 THR A O 1
ATOM 774 N N . CYS A 1 108 ? 17.355 -1.613 -15.201 1.00 93.50 108 CYS A N 1
ATOM 775 C CA . CYS A 1 108 ? 16.480 -2.515 -14.449 1.00 93.50 108 CYS A CA 1
ATOM 776 C C . CYS A 1 108 ? 17.236 -3.176 -13.289 1.00 93.50 108 CYS A C 1
ATOM 778 O O . CYS A 1 108 ? 16.774 -3.147 -12.150 1.00 93.50 108 CYS A O 1
ATOM 780 N N . ARG A 1 109 ? 18.437 -3.705 -13.550 1.00 94.94 109 ARG A N 1
ATOM 781 C CA . ARG A 1 109 ? 19.267 -4.368 -12.533 1.00 94.94 109 ARG A CA 1
ATOM 782 C C . ARG A 1 109 ? 19.733 -3.423 -11.431 1.00 94.94 109 ARG A C 1
ATOM 784 O O . ARG A 1 109 ? 19.652 -3.782 -10.260 1.00 94.94 109 ARG A O 1
ATOM 791 N N . SER A 1 110 ? 20.200 -2.224 -11.777 1.00 95.00 110 SER A N 1
ATOM 792 C CA . SER A 1 110 ? 20.667 -1.257 -10.776 1.00 95.00 110 SER A CA 1
ATOM 793 C C . SER A 1 110 ? 19.531 -0.788 -9.862 1.00 95.00 110 SER A C 1
ATOM 795 O O . SER A 1 110 ? 19.721 -0.678 -8.648 1.00 95.00 110 SER A O 1
ATOM 797 N N . LEU A 1 111 ? 18.329 -0.592 -10.413 1.00 95.44 111 LEU A N 1
ATOM 798 C CA . LEU A 1 111 ? 17.135 -0.278 -9.633 1.00 95.44 111 LEU A CA 1
ATOM 799 C C . LEU A 1 111 ? 16.662 -1.461 -8.788 1.00 95.44 111 LEU A C 1
ATOM 801 O O . LEU A 1 111 ? 16.284 -1.246 -7.642 1.00 95.44 111 LEU A O 1
ATOM 805 N N . LEU A 1 112 ? 16.727 -2.695 -9.293 1.00 95.19 112 LEU A N 1
ATOM 806 C CA . LEU A 1 112 ? 16.410 -3.887 -8.501 1.00 95.19 112 LEU A CA 1
ATOM 807 C C . LEU A 1 112 ? 17.327 -4.020 -7.288 1.00 95.19 112 LEU A C 1
ATOM 809 O O . LEU A 1 112 ? 16.833 -4.187 -6.179 1.00 95.19 112 LEU A O 1
ATOM 813 N N . VAL A 1 113 ? 18.641 -3.851 -7.466 1.00 95.50 113 VAL A N 1
ATOM 814 C CA . VAL A 1 113 ? 19.600 -3.848 -6.348 1.00 95.50 113 VAL A CA 1
ATOM 815 C C . VAL A 1 113 ? 19.271 -2.737 -5.350 1.00 95.50 113 VAL A C 1
ATOM 817 O O . VAL A 1 113 ? 19.337 -2.943 -4.138 1.00 95.50 113 VAL A O 1
ATOM 820 N N . PHE A 1 114 ? 18.901 -1.552 -5.839 1.00 94.88 114 PHE A N 1
ATOM 821 C CA . PHE A 1 114 ? 18.478 -0.448 -4.985 1.00 94.88 114 PHE A CA 1
ATOM 822 C C . PHE A 1 114 ? 17.206 -0.777 -4.178 1.00 94.88 114 PHE A C 1
ATOM 824 O O . PHE A 1 114 ? 17.180 -0.549 -2.966 1.00 94.88 114 PHE A O 1
ATOM 831 N N . LEU A 1 115 ? 16.173 -1.326 -4.821 1.00 94.94 115 LEU A N 1
ATOM 832 C CA . LEU A 1 115 ? 14.917 -1.702 -4.170 1.00 94.94 115 LEU A CA 1
ATOM 833 C C . LEU A 1 115 ? 15.110 -2.859 -3.190 1.00 94.94 115 LEU A C 1
ATOM 835 O O . LEU A 1 115 ? 14.587 -2.792 -2.084 1.00 94.94 115 LEU A O 1
ATOM 839 N N . ASP A 1 116 ? 15.906 -3.870 -3.540 1.00 95.00 116 ASP A N 1
ATOM 840 C CA . ASP A 1 116 ? 16.221 -4.988 -2.649 1.00 95.00 116 ASP A CA 1
ATOM 841 C C . ASP A 1 116 ? 16.926 -4.485 -1.378 1.00 95.00 116 ASP A C 1
ATOM 843 O O . ASP A 1 116 ? 16.541 -4.871 -0.276 1.00 95.00 116 ASP A O 1
ATOM 847 N N . LYS A 1 117 ? 17.872 -3.537 -1.493 1.00 94.50 117 LYS A N 1
ATOM 848 C CA . LYS A 1 117 ? 18.496 -2.886 -0.323 1.00 94.50 117 LYS A CA 1
ATOM 849 C C . LYS A 1 117 ? 17.474 -2.149 0.549 1.00 94.50 117 LYS A C 1
ATOM 851 O O . LYS A 1 117 ? 17.565 -2.199 1.772 1.00 94.50 117 LYS A O 1
ATOM 856 N N . LYS A 1 118 ? 16.494 -1.471 -0.057 1.00 92.69 118 LYS A N 1
ATOM 857 C CA . LYS A 1 118 ? 15.412 -0.789 0.676 1.00 92.69 118 LYS A CA 1
ATOM 858 C C . LYS A 1 118 ? 14.455 -1.774 1.349 1.00 92.69 118 LYS A C 1
ATOM 860 O O . LYS A 1 118 ? 14.053 -1.537 2.480 1.00 92.69 118 LYS A O 1
ATOM 865 N N . LEU A 1 119 ? 14.118 -2.877 0.686 1.00 92.50 119 LEU A N 1
ATOM 866 C CA . LEU A 1 119 ? 13.233 -3.921 1.210 1.00 92.50 119 LEU A CA 1
ATOM 867 C C . LEU A 1 119 ? 13.888 -4.753 2.323 1.00 92.50 119 LEU A C 1
ATOM 869 O O . LEU A 1 119 ? 13.181 -5.285 3.179 1.00 92.50 119 LEU A O 1
ATOM 873 N N . GLN A 1 120 ? 15.219 -4.859 2.315 1.00 92.69 120 GLN A N 1
ATOM 874 C CA . GLN A 1 120 ? 16.017 -5.485 3.374 1.00 92.69 120 GLN A CA 1
ATOM 875 C C . GLN A 1 120 ? 16.278 -4.556 4.564 1.00 92.69 120 GLN A C 1
ATOM 877 O O . GLN A 1 120 ? 16.672 -5.039 5.625 1.00 92.69 120 GLN A O 1
ATOM 882 N N . ALA A 1 121 ? 16.070 -3.245 4.411 1.00 90.69 121 ALA A N 1
ATOM 883 C CA . ALA A 1 121 ? 16.231 -2.307 5.511 1.00 90.69 121 ALA A CA 1
ATOM 884 C C . ALA A 1 121 ? 15.275 -2.661 6.659 1.00 90.69 121 ALA A C 1
ATOM 886 O O . ALA A 1 121 ? 14.122 -3.051 6.441 1.00 90.69 121 ALA A O 1
ATOM 887 N N . ALA A 1 122 ? 15.768 -2.520 7.890 1.00 89.00 122 ALA A N 1
ATOM 888 C CA . ALA A 1 122 ? 14.957 -2.737 9.075 1.00 89.00 122 ALA A CA 1
ATOM 889 C C . ALA A 1 122 ? 13.759 -1.781 9.055 1.00 89.00 122 ALA A C 1
ATOM 891 O O . ALA A 1 122 ? 13.912 -0.574 8.860 1.00 89.00 122 ALA A O 1
ATOM 892 N N . ILE A 1 123 ? 12.567 -2.339 9.247 1.00 87.19 123 ILE A N 1
ATOM 893 C CA . ILE A 1 123 ? 11.347 -1.558 9.426 1.00 87.19 123 ILE A CA 1
ATOM 894 C C . ILE A 1 123 ? 11.053 -1.493 10.918 1.00 87.19 123 ILE A C 1
ATOM 896 O O . ILE A 1 123 ? 11.254 -2.507 11.591 1.00 87.19 123 ILE A O 1
ATOM 900 N N . PRO A 1 124 ? 10.589 -0.338 11.432 1.00 90.06 124 PRO A N 1
ATOM 901 C CA . PRO A 1 124 ? 10.117 -0.242 12.803 1.00 90.06 124 PRO A CA 1
ATOM 902 C C . PRO A 1 124 ? 9.143 -1.371 13.121 1.00 90.06 124 PRO A C 1
ATOM 904 O O . PRO A 1 124 ? 8.292 -1.709 12.291 1.00 90.06 124 PRO A O 1
ATOM 907 N N . GLU A 1 125 ? 9.267 -1.940 14.317 1.00 93.12 125 GLU A N 1
ATOM 908 C CA . GLU A 1 125 ? 8.368 -2.995 14.764 1.00 93.12 125 GLU A CA 1
ATOM 909 C C . GLU A 1 125 ? 6.910 -2.558 14.616 1.00 93.12 125 GLU A C 1
ATOM 911 O O . GLU A 1 125 ? 6.555 -1.385 14.779 1.00 93.12 125 GLU A O 1
ATOM 916 N N . ALA A 1 126 ? 6.079 -3.511 14.213 1.00 93.81 126 ALA A N 1
ATOM 917 C CA . ALA A 1 126 ? 4.698 -3.234 13.908 1.00 93.81 126 ALA A CA 1
ATOM 918 C C . ALA A 1 126 ? 3.964 -2.871 15.202 1.00 93.81 126 ALA A C 1
ATOM 920 O O . ALA A 1 126 ? 3.899 -3.685 16.120 1.00 93.81 126 ALA A O 1
ATOM 921 N N . ALA A 1 127 ? 3.431 -1.647 15.274 1.00 95.31 127 ALA A N 1
ATOM 922 C CA . ALA A 1 127 ? 2.793 -1.156 16.491 1.00 95.31 127 ALA A CA 1
ATOM 923 C C . ALA A 1 127 ? 1.668 -2.114 16.935 1.00 95.31 127 ALA A C 1
ATOM 925 O O . ALA A 1 127 ? 0.958 -2.646 16.073 1.00 95.31 127 ALA A O 1
ATOM 926 N N . PRO A 1 128 ? 1.508 -2.377 18.241 1.00 95.50 128 PRO A N 1
ATOM 927 C CA . PRO A 1 128 ? 0.436 -3.230 18.731 1.00 95.50 128 PRO A CA 1
ATOM 928 C C . PRO A 1 128 ? -0.923 -2.533 18.594 1.00 95.50 128 PRO A C 1
ATOM 930 O O . PRO A 1 128 ? -1.011 -1.308 18.484 1.00 95.50 128 PRO A O 1
ATOM 933 N N . VAL A 1 129 ? -1.987 -3.332 18.620 1.00 96.94 129 VAL A N 1
ATOM 934 C CA . VAL A 1 129 ? -3.354 -2.847 18.851 1.00 96.94 129 VAL A CA 1
ATOM 935 C C . VAL A 1 129 ? -3.708 -3.066 20.318 1.00 96.94 129 VAL A C 1
ATOM 937 O O . VAL A 1 129 ? -3.197 -3.996 20.942 1.00 96.94 129 VAL A O 1
ATOM 940 N N . GLY A 1 130 ? -4.553 -2.206 20.877 1.00 94.25 130 GLY A N 1
ATOM 941 C CA . GLY A 1 130 ? -5.106 -2.410 22.215 1.00 94.25 130 GLY A CA 1
ATOM 942 C C . GLY A 1 130 ? -6.357 -3.297 22.212 1.00 94.25 130 GLY A C 1
ATOM 943 O O . GLY A 1 130 ? -6.769 -3.816 21.176 1.00 94.25 130 GLY A O 1
ATOM 944 N N . GLY A 1 131 ? -6.999 -3.404 23.377 1.00 92.88 131 GLY A N 1
ATOM 945 C CA . GLY A 1 131 ? -8.283 -4.087 23.547 1.00 92.88 131 GLY A CA 1
ATOM 946 C C . GLY A 1 131 ? -8.158 -5.595 23.804 1.00 92.88 131 GLY A C 1
ATOM 947 O O . GLY A 1 131 ? -7.056 -6.086 24.070 1.00 92.88 131 GLY A O 1
ATOM 948 N N . PRO A 1 132 ? -9.282 -6.332 23.734 1.00 95.00 132 PRO A N 1
ATOM 949 C CA . PRO A 1 132 ? -9.345 -7.758 24.047 1.00 95.00 132 PRO A CA 1
ATOM 950 C C . PRO A 1 132 ? -8.477 -8.612 23.116 1.00 95.00 132 PRO A C 1
ATOM 952 O O . PRO A 1 132 ? -8.530 -8.445 21.896 1.00 95.00 132 PRO A O 1
ATOM 955 N N . GLU A 1 133 ? -7.722 -9.561 23.680 1.00 95.81 133 GLU A N 1
ATOM 956 C CA . GLU A 1 133 ? -6.790 -10.422 22.928 1.00 95.81 133 GLU A CA 1
ATOM 957 C C . GLU A 1 133 ? -7.475 -11.217 21.809 1.00 95.81 133 GLU A C 1
ATOM 959 O O . GLU A 1 133 ? -6.934 -11.347 20.710 1.00 95.81 133 GLU A O 1
ATOM 964 N N . ASP A 1 134 ? -8.699 -11.694 22.041 1.00 95.94 134 ASP A N 1
ATOM 965 C CA . ASP A 1 134 ? -9.474 -12.442 21.049 1.00 95.94 134 ASP A CA 1
ATOM 966 C C . ASP A 1 134 ? -9.874 -11.590 19.832 1.00 95.94 134 ASP A C 1
ATOM 968 O O . ASP A 1 134 ? -10.143 -12.124 18.756 1.00 95.94 134 ASP A O 1
ATOM 972 N N . MET A 1 135 ? -9.862 -10.261 19.969 1.00 96.25 135 MET A N 1
ATOM 973 C CA . MET A 1 135 ? -10.174 -9.316 18.897 1.00 96.25 135 MET A CA 1
ATOM 974 C C . MET A 1 135 ? -8.933 -8.744 18.203 1.00 96.25 135 MET A C 1
ATOM 976 O O . MET A 1 135 ? -9.077 -8.081 17.172 1.00 96.25 135 MET A O 1
ATOM 980 N N . HIS A 1 136 ? -7.717 -8.997 18.704 1.00 96.50 136 HIS A N 1
ATOM 981 C CA . HIS A 1 136 ? -6.490 -8.378 18.178 1.00 96.50 136 HIS A CA 1
ATOM 982 C C . HIS A 1 136 ? -6.306 -8.601 16.681 1.00 96.50 136 HIS A C 1
ATOM 984 O O . HIS A 1 136 ? -5.981 -7.657 15.968 1.00 96.50 136 HIS A O 1
ATOM 990 N N . ALA A 1 137 ? -6.566 -9.810 16.180 1.00 96.88 137 ALA A N 1
ATOM 991 C CA . ALA A 1 137 ? -6.440 -10.105 14.753 1.00 96.88 137 ALA A CA 1
ATOM 992 C C . ALA A 1 137 ? -7.364 -9.218 13.899 1.00 96.88 137 ALA A C 1
ATOM 994 O O . ALA A 1 137 ? -6.937 -8.645 12.896 1.00 96.88 137 ALA A O 1
ATOM 995 N N . HIS A 1 138 ? -8.618 -9.045 14.322 1.00 97.12 138 HIS A N 1
ATOM 996 C CA . HIS A 1 138 ? -9.585 -8.213 13.609 1.00 97.12 138 HIS A CA 1
ATOM 997 C C . HIS A 1 138 ? -9.238 -6.723 13.690 1.00 97.12 138 HIS A C 1
ATOM 999 O O . HIS A 1 138 ? -9.305 -6.022 12.678 1.00 97.12 138 HIS A O 1
ATOM 1005 N N . LEU A 1 139 ? -8.807 -6.251 14.863 1.00 97.62 139 LEU A N 1
ATOM 1006 C CA . LEU A 1 139 ? -8.359 -4.872 15.073 1.00 97.62 139 LEU A CA 1
ATOM 1007 C C . LEU A 1 139 ? -7.108 -4.554 14.245 1.00 97.62 139 LEU A C 1
ATOM 1009 O O . LEU A 1 139 ? -7.036 -3.487 13.640 1.00 97.62 139 LEU A O 1
ATOM 1013 N N . GLN A 1 140 ? -6.155 -5.486 14.152 1.00 97.56 140 GLN A N 1
ATOM 1014 C CA . GLN A 1 140 ? -4.967 -5.356 13.303 1.00 97.56 140 GLN A CA 1
ATOM 1015 C C . GLN A 1 140 ? -5.343 -5.290 11.824 1.00 97.56 140 GLN A C 1
ATOM 1017 O O . GLN A 1 140 ? -4.888 -4.391 11.122 1.00 97.56 140 GLN A O 1
ATOM 1022 N N . MET A 1 141 ? -6.209 -6.192 11.349 1.00 96.44 141 MET A N 1
ATOM 1023 C CA . MET A 1 141 ? -6.668 -6.185 9.956 1.00 96.44 141 MET A CA 1
ATOM 1024 C C . MET A 1 141 ? -7.386 -4.883 9.588 1.00 96.44 141 MET A C 1
ATOM 1026 O O . MET A 1 141 ? -7.181 -4.354 8.494 1.00 96.44 141 MET A O 1
ATOM 1030 N N . TYR A 1 142 ? -8.223 -4.363 10.489 1.00 97.81 142 TYR A N 1
ATOM 1031 C CA . TYR A 1 142 ? -8.860 -3.059 10.324 1.00 97.81 142 TYR A CA 1
ATOM 1032 C C . TYR A 1 142 ? -7.823 -1.934 10.274 1.00 97.81 142 TYR A C 1
ATOM 1034 O O . TYR A 1 142 ? -7.823 -1.151 9.326 1.00 97.81 142 TYR A O 1
ATOM 1042 N N . ALA A 1 143 ? -6.921 -1.879 11.254 1.00 98.06 143 ALA A N 1
ATOM 1043 C CA . ALA A 1 143 ? -5.931 -0.818 11.373 1.00 98.06 143 ALA A CA 1
ATOM 1044 C C . ALA A 1 143 ? -4.956 -0.788 10.187 1.00 98.06 143 ALA A C 1
ATOM 1046 O O . ALA A 1 143 ? -4.613 0.288 9.698 1.00 98.06 143 ALA A O 1
ATOM 1047 N N . ASP A 1 144 ? -4.556 -1.956 9.678 1.00 97.62 144 ASP A N 1
ATOM 1048 C CA . ASP A 1 144 ? -3.719 -2.066 8.485 1.00 97.62 144 ASP A CA 1
ATOM 1049 C C . ASP A 1 144 ? -4.471 -1.542 7.247 1.00 97.62 144 ASP A C 1
ATOM 1051 O O . ASP A 1 144 ? -3.927 -0.733 6.497 1.00 97.62 144 ASP A O 1
ATOM 1055 N N . ALA A 1 145 ? -5.741 -1.919 7.052 1.00 97.38 145 ALA A N 1
ATOM 1056 C CA . ALA A 1 145 ? -6.560 -1.422 5.940 1.00 97.38 145 ALA A CA 1
ATOM 1057 C C . ALA A 1 145 ? -6.808 0.098 6.017 1.00 97.38 145 ALA A C 1
ATOM 1059 O O . ALA A 1 145 ? -6.610 0.814 5.032 1.00 97.38 145 ALA A O 1
ATOM 1060 N N . ALA A 1 146 ? -7.176 0.605 7.195 1.00 97.81 146 ALA A N 1
ATOM 1061 C CA . ALA A 1 146 ? -7.368 2.031 7.445 1.00 97.81 146 ALA A CA 1
ATOM 1062 C C . ALA A 1 146 ? -6.062 2.820 7.249 1.00 97.81 146 ALA A C 1
ATOM 1064 O O . ALA A 1 146 ? -6.062 3.885 6.630 1.00 97.81 146 ALA A O 1
ATOM 1065 N N . GLY A 1 147 ? -4.931 2.270 7.701 1.00 96.81 147 GLY A N 1
ATOM 1066 C CA . GLY A 1 147 ? -3.606 2.849 7.506 1.00 96.81 147 GLY A CA 1
ATOM 1067 C C . GLY A 1 147 ? -3.223 2.961 6.033 1.00 96.81 147 GLY A C 1
ATOM 1068 O O . GLY A 1 147 ? -2.781 4.025 5.600 1.00 96.81 147 GLY A O 1
ATOM 1069 N N . ARG A 1 148 ? -3.445 1.917 5.225 1.00 95.88 148 ARG A N 1
ATOM 1070 C CA . ARG A 1 148 ? -3.199 1.982 3.772 1.00 95.88 148 ARG A CA 1
ATOM 1071 C C . ARG A 1 148 ? -4.052 3.054 3.099 1.00 95.88 148 ARG A C 1
ATOM 1073 O O . ARG A 1 148 ? -3.522 3.864 2.341 1.00 95.88 148 ARG A O 1
ATOM 1080 N N . LEU A 1 149 ? -5.344 3.113 3.427 1.00 96.31 149 LEU A N 1
ATOM 1081 C CA . LEU A 1 149 ? -6.255 4.128 2.896 1.00 96.31 149 LEU A CA 1
ATOM 1082 C C . LEU A 1 149 ? -5.798 5.552 3.258 1.00 96.31 149 LEU A C 1
ATOM 1084 O O . LEU A 1 149 ? -5.758 6.431 2.395 1.00 96.31 149 LEU A O 1
ATOM 1088 N N . ALA A 1 150 ? -5.400 5.774 4.512 1.00 94.94 150 ALA A N 1
ATOM 1089 C CA . ALA A 1 150 ? -4.846 7.048 4.967 1.00 94.94 150 ALA A CA 1
ATOM 1090 C C . ALA A 1 150 ? -3.533 7.399 4.244 1.00 94.94 150 ALA A C 1
ATOM 1092 O O . ALA A 1 150 ? -3.319 8.554 3.864 1.00 94.94 150 ALA A O 1
ATOM 1093 N N . GLY A 1 151 ? -2.674 6.407 3.999 1.00 93.81 151 GLY A N 1
ATOM 1094 C CA . GLY A 1 151 ? -1.429 6.570 3.251 1.00 93.81 151 GLY A CA 1
ATOM 1095 C C . GLY A 1 151 ? -1.660 7.015 1.804 1.00 93.81 151 GLY A C 1
ATOM 1096 O O . GLY A 1 151 ? -0.988 7.929 1.331 1.00 93.81 151 GLY A O 1
ATOM 1097 N N . PHE A 1 152 ? -2.659 6.452 1.118 1.00 94.00 152 PHE A N 1
ATOM 1098 C CA . PHE A 1 152 ? -3.023 6.894 -0.231 1.00 94.00 152 PHE A CA 1
ATOM 1099 C C . PHE A 1 152 ? -3.663 8.287 -0.249 1.00 94.00 152 PHE A C 1
ATOM 1101 O O . PHE A 1 152 ? -3.316 9.111 -1.086 1.00 94.00 152 PHE A O 1
ATOM 1108 N N . ARG A 1 153 ? -4.528 8.621 0.713 1.00 90.81 153 ARG A N 1
ATOM 1109 C CA . ARG A 1 153 ? -5.134 9.967 0.803 1.00 90.81 153 ARG A CA 1
ATOM 1110 C C . ARG A 1 153 ? -4.144 11.081 1.140 1.00 90.81 153 ARG A C 1
ATOM 1112 O O . ARG A 1 153 ? -4.438 12.254 0.936 1.00 90.81 153 ARG A O 1
ATOM 1119 N N . SER A 1 154 ? -2.985 10.728 1.686 1.00 88.56 154 SER A N 1
ATOM 1120 C CA . SER A 1 154 ? -1.922 11.669 2.046 1.00 88.56 154 SER A CA 1
ATOM 1121 C C . SER A 1 154 ? -0.763 11.688 1.043 1.00 88.56 154 SER A C 1
ATOM 1123 O O . SER A 1 154 ? 0.278 12.279 1.336 1.00 88.56 154 SER A O 1
ATOM 1125 N N . LEU A 1 155 ? -0.947 11.102 -0.149 1.00 82.69 155 LEU A N 1
ATOM 1126 C CA . LEU A 1 155 ? 0.054 11.037 -1.223 1.00 82.69 155 LEU A CA 1
ATOM 1127 C C . LEU A 1 155 ? 0.669 12.404 -1.570 1.00 82.69 155 LEU A C 1
ATOM 1129 O O . LEU A 1 155 ? 1.882 12.488 -1.766 1.00 82.69 155 LEU A O 1
ATOM 1133 N N . ASP A 1 156 ? -0.142 13.463 -1.580 1.00 72.50 156 ASP A N 1
ATOM 1134 C CA . ASP A 1 156 ? 0.286 14.817 -1.960 1.00 72.50 156 ASP A CA 1
ATOM 1135 C C . ASP A 1 156 ? 1.020 15.567 -0.843 1.00 72.50 156 ASP A C 1
ATOM 1137 O O . ASP A 1 156 ? 1.703 16.559 -1.088 1.00 72.50 156 ASP A O 1
ATOM 1141 N N . LYS A 1 157 ? 0.887 15.107 0.405 1.00 68.00 157 LYS A N 1
ATOM 1142 C CA . LYS A 1 157 ? 1.293 15.874 1.589 1.00 68.00 157 LYS A CA 1
ATOM 1143 C C . LYS A 1 157 ? 2.702 15.557 2.080 1.00 68.00 157 LYS A C 1
ATOM 1145 O O . LYS A 1 157 ? 3.159 16.206 3.017 1.00 68.00 157 LYS A O 1
ATOM 1150 N N . ALA A 1 158 ? 3.410 14.583 1.498 1.00 56.31 158 ALA A N 1
ATOM 1151 C CA . ALA A 1 158 ? 4.722 14.209 2.016 1.00 56.31 158 ALA A CA 1
ATOM 1152 C C . ALA A 1 158 ? 5.714 13.683 0.952 1.00 56.31 158 ALA A C 1
ATOM 1154 O O . ALA A 1 158 ? 5.346 12.857 0.112 1.00 56.31 158 ALA A O 1
ATOM 1155 N N . PRO A 1 159 ? 7.016 14.038 1.035 1.00 56.38 159 PRO A N 1
ATOM 1156 C CA . PRO A 1 159 ? 8.079 13.529 0.155 1.00 56.38 159 PRO A CA 1
ATOM 1157 C C . PRO A 1 159 ? 8.472 12.064 0.458 1.00 56.38 159 PRO A C 1
ATOM 1159 O O . PRO A 1 159 ? 9.628 11.674 0.327 1.00 56.38 159 PRO A O 1
ATOM 1162 N N . ARG A 1 160 ? 7.524 11.225 0.892 1.00 67.56 160 ARG A N 1
ATOM 1163 C CA . ARG A 1 160 ? 7.790 9.882 1.455 1.00 67.56 160 ARG A CA 1
ATOM 1164 C C . ARG A 1 160 ? 8.064 8.809 0.412 1.00 67.56 160 ARG A C 1
ATOM 1166 O O . ARG A 1 160 ? 8.564 7.737 0.731 1.00 67.56 160 ARG A O 1
ATOM 1173 N N . TRP A 1 161 ? 7.713 9.082 -0.832 1.00 85.06 161 TRP A N 1
ATOM 1174 C CA . TRP A 1 161 ? 7.757 8.103 -1.903 1.00 85.06 161 TRP A CA 1
ATOM 1175 C C . TRP A 1 161 ? 9.037 8.291 -2.710 1.00 85.06 161 TRP A C 1
ATOM 1177 O O . TRP A 1 161 ? 9.267 9.367 -3.266 1.00 85.06 161 TRP A O 1
ATOM 1187 N N . ASP A 1 162 ? 9.862 7.245 -2.780 1.00 89.69 162 ASP A N 1
ATOM 1188 C CA . ASP A 1 162 ? 11.159 7.304 -3.449 1.00 89.69 162 ASP A CA 1
ATOM 1189 C C . ASP A 1 162 ? 10.998 7.674 -4.931 1.00 89.69 162 ASP A C 1
ATOM 1191 O O . ASP A 1 162 ? 10.301 7.001 -5.693 1.00 89.69 162 ASP A O 1
ATOM 1195 N N . ALA A 1 163 ? 11.653 8.759 -5.349 1.00 89.19 163 ALA A N 1
ATOM 1196 C CA . ALA A 1 163 ? 11.507 9.299 -6.695 1.00 89.19 163 ALA A CA 1
ATOM 1197 C C . ALA A 1 163 ? 11.973 8.330 -7.795 1.00 89.19 163 ALA A C 1
ATOM 1199 O O . ALA A 1 163 ? 11.468 8.406 -8.913 1.00 89.19 163 ALA A O 1
ATOM 1200 N N . ARG A 1 164 ? 12.911 7.413 -7.509 1.00 90.44 164 ARG A N 1
ATOM 1201 C CA . ARG A 1 164 ? 13.340 6.387 -8.473 1.00 90.44 164 ARG A CA 1
ATOM 1202 C C . ARG A 1 164 ? 12.283 5.301 -8.604 1.00 90.44 164 ARG A C 1
ATOM 1204 O O . ARG A 1 164 ? 11.946 4.933 -9.722 1.00 90.44 164 ARG A O 1
ATOM 1211 N N . ALA A 1 165 ? 11.718 4.847 -7.488 1.00 92.06 165 ALA A N 1
ATOM 1212 C CA . ALA A 1 165 ? 10.623 3.878 -7.497 1.00 92.06 165 ALA A CA 1
ATOM 1213 C C . ALA A 1 165 ? 9.349 4.445 -8.156 1.00 92.06 165 ALA A C 1
ATOM 1215 O O . ALA A 1 165 ? 8.690 3.739 -8.913 1.00 92.06 165 ALA A O 1
ATOM 1216 N N . LYS A 1 166 ? 9.051 5.743 -7.986 1.00 91.00 166 LYS A N 1
ATOM 1217 C CA . LYS A 1 166 ? 7.935 6.412 -8.689 1.00 91.00 166 LYS A CA 1
ATOM 1218 C C . LYS A 1 166 ? 8.041 6.351 -10.213 1.00 91.00 166 LYS A C 1
ATOM 1220 O O . LYS A 1 166 ? 7.014 6.289 -10.876 1.00 91.00 166 LYS A O 1
ATOM 1225 N N . ARG A 1 167 ? 9.259 6.376 -10.772 1.00 89.88 167 ARG A N 1
ATOM 1226 C CA . ARG A 1 167 ? 9.466 6.241 -12.227 1.00 89.88 167 ARG A CA 1
ATOM 1227 C C . ARG A 1 167 ? 9.144 4.837 -12.732 1.00 89.88 167 ARG A C 1
ATOM 1229 O O . ARG A 1 167 ? 8.867 4.682 -13.907 1.00 89.88 167 ARG A O 1
ATOM 1236 N N . VAL A 1 168 ? 9.203 3.838 -11.853 1.00 92.69 168 VAL A N 1
ATOM 1237 C CA . VAL A 1 168 ? 8.834 2.454 -12.164 1.00 92.69 168 VAL A CA 1
ATOM 1238 C C . VAL A 1 168 ? 7.322 2.279 -12.055 1.00 92.69 168 VAL A C 1
ATOM 1240 O O . VAL A 1 168 ? 6.697 1.764 -12.972 1.00 92.69 168 VAL A O 1
ATOM 1243 N N . LEU A 1 169 ? 6.731 2.724 -10.944 1.00 92.69 169 LEU A N 1
ATOM 1244 C CA . LEU A 1 169 ? 5.297 2.628 -10.686 1.00 92.69 169 LEU A CA 1
ATOM 1245 C C . LEU A 1 169 ? 4.796 3.923 -10.043 1.00 92.69 169 LEU A C 1
ATOM 1247 O O . LEU A 1 169 ? 4.950 4.144 -8.835 1.00 92.69 169 LEU A O 1
ATOM 1251 N N . ASN A 1 170 ? 4.152 4.768 -10.849 1.00 91.94 170 ASN A N 1
ATOM 1252 C CA . ASN A 1 170 ? 3.537 6.003 -10.377 1.00 91.94 170 ASN A CA 1
ATOM 1253 C C . ASN A 1 170 ? 2.120 5.742 -9.846 1.00 91.94 170 ASN A C 1
ATOM 1255 O O . ASN A 1 170 ? 1.125 6.022 -10.514 1.00 91.94 170 ASN A O 1
ATOM 1259 N N . ILE A 1 171 ? 2.025 5.210 -8.626 1.00 92.12 171 ILE A N 1
ATOM 1260 C CA . ILE A 1 171 ? 0.726 4.883 -8.022 1.00 92.12 171 ILE A CA 1
ATOM 1261 C C . ILE A 1 171 ? -0.140 6.126 -7.760 1.00 92.12 171 ILE A C 1
ATOM 1263 O O . ILE A 1 171 ? -1.359 6.018 -7.726 1.00 92.12 171 ILE A O 1
ATOM 1267 N N . ALA A 1 172 ? 0.465 7.312 -7.625 1.00 91.50 172 ALA A N 1
ATOM 1268 C CA . ALA A 1 172 ? -0.275 8.562 -7.455 1.00 91.50 172 ALA A CA 1
ATOM 1269 C C . ALA A 1 172 ? -1.123 8.886 -8.694 1.00 91.50 172 ALA A C 1
ATOM 1271 O O . ALA A 1 172 ? -2.272 9.294 -8.566 1.00 91.50 172 ALA A O 1
ATOM 1272 N N . ALA A 1 173 ? -0.585 8.631 -9.892 1.00 91.56 173 ALA A N 1
ATOM 1273 C CA . ALA A 1 173 ? -1.348 8.775 -11.129 1.00 91.56 173 ALA A CA 1
ATOM 1274 C C . ALA A 1 173 ? -2.502 7.764 -11.215 1.00 91.56 173 ALA A C 1
ATOM 1276 O O . ALA A 1 173 ? -3.578 8.112 -11.690 1.00 91.56 173 ALA A O 1
ATOM 1277 N N . ALA A 1 174 ? -2.306 6.535 -10.720 1.00 93.25 174 ALA A N 1
ATOM 1278 C CA . ALA A 1 174 ? -3.385 5.552 -10.643 1.00 93.25 174 ALA A CA 1
ATOM 1279 C C . ALA A 1 174 ? -4.484 6.009 -9.673 1.00 93.25 174 ALA A C 1
ATOM 1281 O O . ALA A 1 174 ? -5.658 5.949 -10.023 1.00 93.25 174 ALA A O 1
ATOM 1282 N N . VAL A 1 175 ? -4.104 6.523 -8.500 1.00 94.38 175 VAL A N 1
ATOM 1283 C CA . VAL A 1 175 ? -5.022 7.081 -7.495 1.00 94.38 175 VAL A CA 1
ATOM 1284 C C . VAL A 1 175 ? -5.836 8.255 -8.042 1.00 94.38 175 VAL A C 1
ATOM 1286 O O . VAL A 1 175 ? -7.039 8.285 -7.824 1.00 94.38 175 VAL A O 1
ATOM 1289 N N . GLY A 1 176 ? -5.212 9.176 -8.780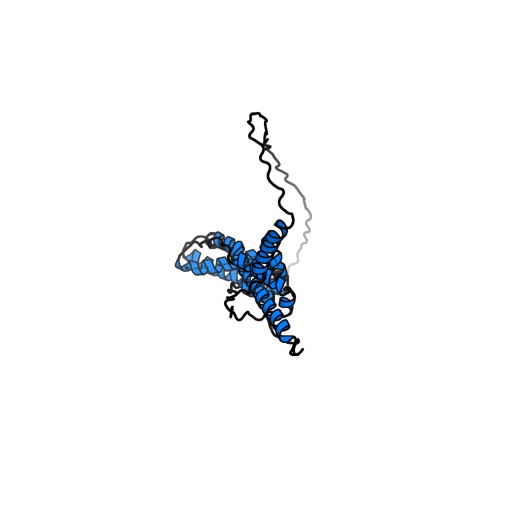 1.00 92.69 176 GLY A N 1
ATOM 1290 C CA . GLY A 1 176 ? -5.894 10.326 -9.390 1.00 92.69 176 GLY A CA 1
ATOM 1291 C C . GLY A 1 176 ? -6.701 10.008 -10.654 1.00 92.69 176 GLY A C 1
ATOM 1292 O O . GLY A 1 176 ? -7.210 10.920 -11.299 1.00 92.69 176 GLY A O 1
ATOM 1293 N N . SER A 1 177 ? -6.787 8.738 -11.059 1.00 95.69 177 SER A N 1
ATOM 1294 C CA . SER A 1 177 ? -7.645 8.315 -12.168 1.00 95.69 177 SER A CA 1
ATOM 1295 C C . SER A 1 177 ? -9.061 8.014 -11.673 1.00 95.69 177 SER A C 1
ATOM 1297 O O . SER A 1 177 ? -9.233 7.557 -10.547 1.00 95.69 177 SER A O 1
ATOM 1299 N N . SER A 1 178 ? -10.074 8.154 -12.535 1.00 97.12 178 SER A N 1
ATOM 1300 C CA . SER A 1 178 ? -11.467 7.831 -12.173 1.00 97.12 178 SER A CA 1
ATOM 1301 C C . SER A 1 178 ? -11.630 6.397 -11.640 1.00 97.12 178 SER A C 1
ATOM 1303 O O . SER A 1 178 ? -12.345 6.169 -10.667 1.00 97.12 178 SER A O 1
ATOM 1305 N N . ALA A 1 179 ? -10.921 5.424 -12.223 1.00 96.06 179 ALA A N 1
ATOM 1306 C CA . ALA A 1 179 ? -10.948 4.045 -11.741 1.00 96.06 179 ALA A CA 1
ATOM 1307 C C . ALA A 1 179 ? -10.259 3.887 -10.371 1.00 96.06 179 ALA A C 1
ATOM 1309 O O . ALA A 1 179 ? -10.731 3.128 -9.525 1.00 96.06 179 ALA A O 1
ATOM 1310 N N . GLY A 1 180 ? -9.173 4.626 -10.125 1.00 95.75 180 GLY A N 1
ATOM 1311 C CA . GLY A 1 180 ? -8.498 4.646 -8.828 1.00 95.75 180 GLY A CA 1
ATOM 1312 C C . GLY A 1 180 ? -9.312 5.325 -7.729 1.00 95.75 180 GLY A C 1
ATOM 1313 O O . GLY A 1 180 ? -9.356 4.819 -6.609 1.00 95.75 180 GLY A O 1
ATOM 1314 N N . GLU A 1 181 ? -10.018 6.411 -8.044 1.00 96.31 181 GLU A N 1
ATOM 1315 C CA . GLU A 1 181 ? -10.953 7.066 -7.123 1.00 96.31 181 GLU A CA 1
ATOM 1316 C C . GLU A 1 181 ? -12.090 6.121 -6.719 1.00 96.31 181 GLU A C 1
ATOM 1318 O O . GLU A 1 181 ? -12.403 6.001 -5.533 1.00 96.31 181 GLU A O 1
ATOM 1323 N N . LEU A 1 182 ? -12.657 5.379 -7.678 1.00 96.94 182 LEU A N 1
ATOM 1324 C CA . LEU A 1 182 ? -13.660 4.348 -7.395 1.00 96.94 182 LEU A CA 1
ATOM 1325 C C . LEU A 1 182 ? -13.099 3.233 -6.504 1.00 96.94 182 LEU A C 1
ATOM 1327 O O . LEU A 1 182 ? -13.771 2.817 -5.559 1.00 96.94 182 LEU A O 1
ATOM 1331 N N . ALA A 1 183 ? -11.868 2.779 -6.754 1.00 96.44 183 ALA A N 1
ATOM 1332 C CA . ALA A 1 183 ? -11.207 1.778 -5.917 1.00 96.44 183 ALA A CA 1
ATOM 1333 C C . ALA A 1 183 ? -10.981 2.287 -4.481 1.00 96.44 183 ALA A C 1
ATOM 1335 O O . ALA A 1 183 ? -11.255 1.568 -3.516 1.00 96.44 183 ALA A O 1
ATOM 1336 N N . LEU A 1 184 ? -10.553 3.544 -4.316 1.00 96.50 184 LEU A N 1
ATOM 1337 C CA . LEU A 1 184 ? -10.397 4.178 -3.004 1.00 96.50 184 LEU A CA 1
ATOM 1338 C C . LEU A 1 184 ? -11.727 4.337 -2.272 1.00 96.50 184 LEU A C 1
ATOM 1340 O O . LEU A 1 184 ? -11.791 4.093 -1.067 1.00 96.50 184 LEU A O 1
ATOM 1344 N N . GLN A 1 185 ? -12.786 4.723 -2.981 1.00 97.44 185 GLN A N 1
ATOM 1345 C CA . GLN A 1 185 ? -14.114 4.853 -2.395 1.00 97.44 185 GLN A CA 1
ATOM 1346 C C . GLN A 1 185 ? -14.673 3.490 -1.975 1.00 97.44 185 GLN A C 1
ATOM 1348 O O . GLN A 1 185 ? -15.224 3.359 -0.883 1.00 97.44 185 GLN A O 1
ATOM 1353 N N . ALA A 1 186 ? -14.483 2.452 -2.791 1.00 96.75 186 ALA A N 1
ATOM 1354 C CA . ALA A 1 186 ? -14.861 1.090 -2.433 1.00 96.75 186 ALA A CA 1
ATOM 1355 C C . ALA A 1 186 ? -14.104 0.606 -1.185 1.00 96.75 186 ALA A C 1
ATOM 1357 O O . ALA A 1 186 ? -14.716 0.055 -0.268 1.00 96.75 186 ALA A O 1
ATOM 1358 N N . ALA A 1 187 ? -12.794 0.860 -1.110 1.00 96.81 187 ALA A N 1
ATOM 1359 C CA . ALA A 1 187 ? -11.984 0.533 0.060 1.00 96.81 187 ALA A CA 1
ATOM 1360 C C . ALA A 1 187 ? -12.430 1.305 1.314 1.00 96.81 187 ALA A C 1
ATOM 1362 O O . ALA A 1 187 ? -12.522 0.707 2.386 1.00 96.81 187 ALA A O 1
ATOM 1363 N N . LEU A 1 188 ? -12.772 2.593 1.185 1.00 97.50 188 LEU A N 1
ATOM 1364 C CA . LEU A 1 188 ? -13.330 3.391 2.281 1.00 97.50 188 LEU A CA 1
ATOM 1365 C C . LEU A 1 188 ? -14.598 2.749 2.843 1.00 97.50 188 LEU A C 1
ATOM 1367 O O . LEU A 1 188 ? -14.667 2.521 4.045 1.00 97.50 188 LEU A O 1
ATOM 1371 N N . LEU A 1 189 ? -15.562 2.409 1.986 1.00 97.81 189 LEU A N 1
ATOM 1372 C CA . LEU A 1 189 ? -16.825 1.809 2.423 1.00 97.81 189 LEU A CA 1
ATOM 1373 C C . LEU A 1 189 ? -16.606 0.477 3.157 1.00 97.81 189 LEU A C 1
ATOM 1375 O O . LEU A 1 189 ? -17.290 0.185 4.137 1.00 97.81 189 LEU A O 1
ATOM 1379 N N . GLN A 1 190 ? -15.632 -0.330 2.721 1.00 96.69 190 GLN A N 1
ATOM 1380 C CA . GLN A 1 190 ? -15.265 -1.567 3.422 1.00 96.69 190 GLN A CA 1
ATOM 1381 C C . GLN A 1 190 ? -14.647 -1.291 4.798 1.00 96.69 190 GLN A C 1
ATOM 1383 O O . GLN A 1 190 ? -14.965 -1.987 5.764 1.00 96.69 190 GLN A O 1
ATOM 1388 N N . VAL A 1 191 ? -13.777 -0.283 4.901 1.00 97.50 191 VAL A N 1
ATOM 1389 C CA . VAL A 1 191 ? -13.170 0.133 6.173 1.00 97.50 191 VAL A CA 1
ATOM 1390 C C . VAL A 1 191 ? -14.231 0.689 7.123 1.00 97.50 191 VAL A C 1
ATOM 1392 O O . VAL A 1 191 ? -14.259 0.277 8.277 1.00 97.50 191 VAL A O 1
ATOM 1395 N N . GLU A 1 192 ? -15.141 1.541 6.651 1.00 98.00 192 GLU A N 1
ATOM 1396 C CA . GLU A 1 192 ? -16.239 2.113 7.445 1.00 98.00 192 GLU A CA 1
ATOM 1397 C C . GLU A 1 192 ? -17.206 1.038 7.946 1.00 98.00 192 GLU A C 1
ATOM 1399 O O . GLU A 1 192 ? -17.573 1.027 9.122 1.00 98.00 192 GLU A O 1
ATOM 1404 N N . LYS A 1 193 ? -17.566 0.077 7.086 1.00 97.81 193 LYS A N 1
ATOM 1405 C CA . LYS A 1 193 ? -18.385 -1.072 7.483 1.00 97.81 193 LYS A CA 1
ATOM 1406 C C . LYS A 1 193 ? -17.722 -1.863 8.615 1.00 97.81 193 LYS A C 1
ATOM 1408 O O . LYS A 1 193 ? -18.361 -2.135 9.628 1.00 97.81 193 LYS A O 1
ATOM 1413 N N . ARG A 1 194 ? -16.434 -2.193 8.470 1.00 96.56 194 ARG A N 1
ATOM 1414 C CA . ARG A 1 194 ? -15.671 -2.902 9.513 1.00 96.56 194 ARG A CA 1
ATOM 1415 C C . ARG A 1 194 ? -15.522 -2.069 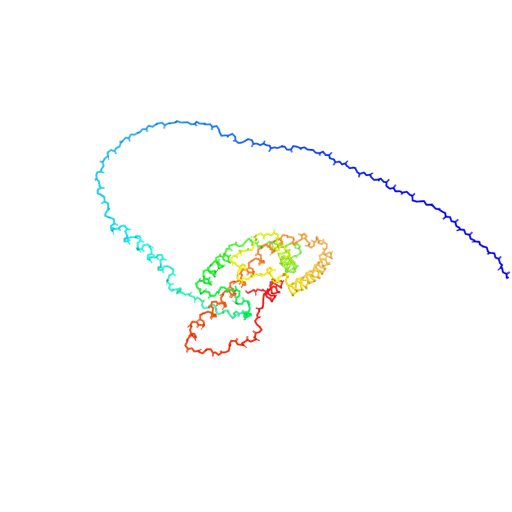10.784 1.00 96.56 194 ARG A C 1
ATOM 1417 O O . ARG A 1 194 ? -15.606 -2.626 11.873 1.00 96.56 194 ARG A O 1
ATOM 1424 N N . ALA A 1 195 ? -15.331 -0.756 10.658 1.00 97.62 195 ALA A N 1
ATOM 1425 C CA . ALA A 1 195 ? -15.257 0.153 11.797 1.00 97.62 195 ALA A CA 1
ATOM 1426 C C . ALA A 1 195 ? -16.550 0.113 12.618 1.00 97.62 195 ALA A C 1
ATOM 1428 O O . ALA A 1 195 ? -16.505 0.035 13.844 1.00 97.62 195 ALA A O 1
ATOM 1429 N N . HIS A 1 196 ? -17.700 0.112 11.941 1.00 97.81 196 HIS A N 1
ATOM 1430 C CA . HIS A 1 196 ? -19.002 0.007 12.588 1.00 97.81 196 HIS A CA 1
ATOM 1431 C C . HIS A 1 196 ? -19.180 -1.335 13.314 1.00 97.81 196 HIS A C 1
ATOM 1433 O O . HIS A 1 196 ? -19.526 -1.348 14.494 1.00 97.81 196 HIS A O 1
ATOM 1439 N N . GLU A 1 197 ? -18.891 -2.453 12.640 1.00 97.56 197 GLU A N 1
ATOM 1440 C CA . GLU A 1 197 ? -18.992 -3.804 13.215 1.00 97.56 197 GLU A CA 1
ATOM 1441 C C . GLU A 1 197 ? -18.100 -3.967 14.458 1.00 97.56 197 GLU A C 1
ATOM 1443 O O . GLU A 1 197 ? -18.567 -4.408 15.509 1.00 97.56 197 GLU A O 1
ATOM 1448 N N . LEU A 1 198 ? -16.832 -3.553 14.371 1.00 97.38 198 LEU A N 1
ATOM 1449 C CA . LEU A 1 198 ? -15.890 -3.627 15.492 1.00 97.38 198 LEU A CA 1
ATOM 1450 C C . LEU A 1 198 ? -16.251 -2.652 16.613 1.00 97.38 198 LEU A C 1
ATOM 1452 O O . LEU A 1 198 ? -16.132 -2.998 17.785 1.00 97.38 198 LEU A O 1
ATOM 1456 N N . GLY A 1 199 ? -16.728 -1.453 16.274 1.00 97.19 199 GLY A N 1
ATOM 1457 C CA . GLY A 1 199 ? -17.178 -0.466 17.250 1.00 97.19 199 GLY A CA 1
ATOM 1458 C C . GLY A 1 199 ? -18.342 -0.971 18.105 1.00 97.19 199 GLY A C 1
ATOM 1459 O O . GLY A 1 199 ? -18.350 -0.742 19.315 1.00 97.19 199 GLY A O 1
ATOM 1460 N N . LEU A 1 200 ? -19.291 -1.703 17.510 1.00 97.06 200 LEU A N 1
ATOM 1461 C CA . LEU A 1 200 ? -20.381 -2.349 18.249 1.00 97.06 200 LEU A CA 1
ATOM 1462 C C . LEU A 1 200 ? -19.855 -3.435 19.194 1.00 97.06 200 LEU A C 1
ATOM 1464 O O . LEU A 1 200 ? -20.159 -3.395 20.384 1.00 97.06 200 LEU A O 1
ATOM 1468 N N . GLN A 1 201 ? -19.010 -4.339 18.695 1.00 96.38 201 GLN A N 1
ATOM 1469 C CA . GLN A 1 201 ? -18.439 -5.429 19.496 1.00 96.38 201 GLN A CA 1
ATOM 1470 C C . GLN A 1 201 ? -17.608 -4.918 20.682 1.00 96.38 201 GLN A C 1
ATOM 1472 O O . GLN A 1 201 ? -17.705 -5.449 21.787 1.00 96.38 201 GLN A O 1
ATOM 1477 N N . LEU A 1 202 ? -16.811 -3.865 20.479 1.00 96.81 202 LEU A N 1
ATOM 1478 C CA . LEU A 1 202 ? -16.036 -3.229 21.548 1.00 96.81 202 LEU A CA 1
ATOM 1479 C C . LEU A 1 202 ? -16.949 -2.567 22.585 1.00 96.81 202 LEU A C 1
ATOM 1481 O O . LEU A 1 202 ? -16.736 -2.717 23.788 1.00 96.81 202 LEU A O 1
ATOM 1485 N N . LYS A 1 203 ? -18.006 -1.880 22.136 1.00 96.00 203 LYS A N 1
ATOM 1486 C CA . LYS A 1 203 ? -18.969 -1.232 23.031 1.00 96.00 203 LYS A CA 1
ATOM 1487 C C . LYS A 1 203 ? -19.723 -2.242 23.896 1.00 96.00 203 LYS A C 1
ATOM 1489 O O . LYS A 1 203 ? -19.896 -1.996 25.086 1.00 96.00 203 LYS A O 1
ATOM 1494 N N . GLU A 1 204 ? -20.140 -3.372 23.328 1.00 95.62 204 GLU A N 1
ATOM 1495 C CA . GLU A 1 204 ? -20.787 -4.470 24.066 1.00 95.62 204 GLU A CA 1
ATOM 1496 C C . GLU A 1 204 ? -19.887 -5.047 25.166 1.00 95.62 204 GLU A C 1
ATOM 1498 O O . GLU A 1 204 ? -20.377 -5.502 26.198 1.00 95.62 204 GLU A O 1
ATOM 1503 N N . ARG A 1 205 ? -18.568 -4.974 24.972 1.00 94.75 205 ARG A N 1
ATOM 1504 C CA . ARG A 1 205 ? -17.550 -5.433 25.924 1.00 94.75 205 ARG A CA 1
ATOM 1505 C C . ARG A 1 205 ? -17.096 -4.356 26.915 1.00 94.75 205 ARG A C 1
ATOM 1507 O O . ARG A 1 205 ? -16.287 -4.649 27.786 1.00 94.75 205 ARG A O 1
ATOM 1514 N N . GLY A 1 206 ? -17.618 -3.131 26.813 1.00 94.00 206 GLY A N 1
ATOM 1515 C CA . GLY A 1 206 ? -17.226 -2.012 27.677 1.00 94.00 206 GLY A CA 1
ATOM 1516 C C . GLY A 1 206 ? -15.830 -1.451 27.384 1.00 94.00 206 GLY A C 1
ATOM 1517 O O . GLY A 1 206 ? -15.238 -0.811 28.250 1.00 94.00 206 GLY A O 1
ATOM 1518 N N . GLU A 1 207 ? -15.305 -1.690 26.182 1.00 95.12 207 GLU A N 1
ATOM 1519 C CA . GLU A 1 207 ? -13.968 -1.262 25.772 1.00 95.12 207 GLU A CA 1
ATOM 1520 C C . GLU A 1 207 ? -13.918 0.205 25.323 1.00 95.12 207 GLU A C 1
ATOM 1522 O O . GLU A 1 207 ? -14.933 0.853 25.046 1.00 95.12 207 GLU A O 1
ATOM 1527 N N . THR A 1 208 ? -12.698 0.742 25.234 1.00 89.69 208 THR A N 1
ATOM 1528 C CA . THR A 1 208 ? -12.462 2.094 24.698 1.00 89.69 208 THR A CA 1
ATOM 1529 C C . THR A 1 208 ? -12.730 2.182 23.187 1.00 89.69 208 THR A C 1
ATOM 1531 O O . THR A 1 208 ? -12.917 1.176 22.504 1.00 89.69 208 THR A O 1
ATOM 1534 N N . SER A 1 209 ? -12.784 3.406 22.647 1.00 95.19 209 SER A N 1
ATOM 1535 C CA . SER A 1 209 ? -13.111 3.626 21.234 1.00 95.19 209 SER A CA 1
ATOM 1536 C C . SER A 1 209 ? -12.103 2.966 20.286 1.00 95.19 209 SER A C 1
ATOM 1538 O O . SER A 1 209 ? -10.895 2.999 20.525 1.00 95.19 209 SER A O 1
ATOM 1540 N N . LEU A 1 210 ? -12.611 2.433 19.168 1.00 96.81 210 LEU A N 1
ATOM 1541 C CA . LEU A 1 210 ? -11.821 1.763 18.128 1.00 96.81 210 LEU A CA 1
ATOM 1542 C C . LEU A 1 210 ? -10.603 2.587 17.689 1.00 96.81 210 LEU A C 1
ATOM 1544 O O . LEU A 1 210 ? -9.505 2.045 17.571 1.00 96.81 210 LEU A O 1
ATOM 1548 N N . ASP A 1 211 ? -10.786 3.896 17.506 1.00 96.62 211 ASP A N 1
ATOM 1549 C CA . ASP A 1 211 ? -9.715 4.800 17.084 1.00 96.62 211 ASP A CA 1
ATOM 1550 C C . ASP A 1 211 ? -8.552 4.797 18.078 1.00 96.62 211 ASP A C 1
ATOM 1552 O O . ASP A 1 211 ? -7.413 4.597 17.679 1.00 96.62 211 ASP A O 1
ATOM 1556 N N . LYS A 1 212 ? -8.826 4.892 19.386 1.00 96.88 212 LYS A N 1
ATOM 1557 C CA . LYS A 1 212 ? -7.777 4.884 20.420 1.00 96.88 212 LYS A CA 1
ATOM 1558 C C . LYS A 1 212 ? -7.019 3.561 20.460 1.00 96.88 212 LYS A C 1
ATOM 1560 O O . LYS A 1 212 ? -5.811 3.547 20.670 1.00 96.88 212 LYS A O 1
ATOM 1565 N N . LEU A 1 213 ? -7.722 2.450 20.246 1.00 97.19 213 LEU A N 1
ATOM 1566 C CA . LEU A 1 213 ? -7.122 1.115 20.256 1.00 97.19 213 LEU A CA 1
ATOM 1567 C C . LEU A 1 213 ? -6.239 0.845 19.032 1.00 97.19 213 LEU A C 1
ATOM 1569 O O . LEU A 1 213 ? -5.395 -0.051 19.079 1.00 97.19 213 LEU A O 1
ATOM 1573 N N . THR A 1 214 ? -6.439 1.582 17.937 1.00 97.94 214 THR A N 1
ATOM 1574 C CA . THR A 1 214 ? -5.825 1.280 16.637 1.00 97.94 214 THR A CA 1
ATOM 1575 C C . THR A 1 214 ? -4.966 2.407 16.070 1.00 97.94 214 THR A C 1
ATOM 1577 O O . THR A 1 214 ? -4.196 2.155 15.147 1.00 97.94 214 THR A O 1
ATOM 1580 N N . GLU A 1 215 ? -5.009 3.614 16.635 1.00 97.50 215 GLU A N 1
ATOM 1581 C CA . GLU A 1 215 ? -4.319 4.819 16.150 1.00 97.50 215 GLU A CA 1
ATOM 1582 C C . GLU A 1 215 ? -2.827 4.590 15.867 1.00 97.50 215 GLU A C 1
ATOM 1584 O O . GLU A 1 215 ? -2.346 4.871 14.765 1.00 97.50 215 GLU A O 1
ATOM 1589 N N . ALA A 1 216 ? -2.095 4.013 16.827 1.00 97.19 216 ALA A N 1
ATOM 1590 C CA . ALA A 1 216 ? -0.668 3.736 16.670 1.00 97.19 216 ALA A CA 1
ATOM 1591 C C . ALA A 1 216 ? -0.397 2.774 15.499 1.00 97.19 216 ALA A C 1
ATOM 1593 O O . ALA A 1 216 ? 0.535 2.976 14.714 1.00 97.19 216 ALA A O 1
ATOM 1594 N N . ARG A 1 217 ? -1.252 1.757 15.336 1.00 97.50 217 ARG A N 1
ATOM 1595 C CA . ARG A 1 217 ? -1.170 0.788 14.240 1.00 97.50 217 ARG A CA 1
ATOM 1596 C C . ARG A 1 217 ? -1.514 1.416 12.893 1.00 97.50 217 ARG A C 1
ATOM 1598 O O . ARG A 1 217 ? -0.775 1.199 11.937 1.00 97.50 217 ARG A O 1
ATOM 1605 N N . VAL A 1 218 ? -2.568 2.227 12.818 1.00 97.69 218 VAL A N 1
ATOM 1606 C CA . VAL A 1 218 ? -2.972 2.963 11.606 1.00 97.69 218 VAL A CA 1
ATOM 1607 C C . VAL A 1 218 ? -1.844 3.890 11.144 1.00 97.69 218 VAL A C 1
ATOM 1609 O O . VAL A 1 218 ? -1.463 3.885 9.969 1.00 97.69 218 VAL A O 1
ATOM 1612 N N . SER A 1 219 ? -1.249 4.641 12.075 1.00 95.62 219 SER A N 1
ATOM 1613 C CA . SER A 1 219 ? -0.109 5.521 11.802 1.00 95.62 219 SER A CA 1
ATOM 1614 C C . SER A 1 219 ? 1.105 4.736 11.293 1.00 95.62 219 SER A C 1
ATOM 1616 O O . SER A 1 219 ? 1.697 5.094 10.267 1.00 95.62 219 SER A O 1
ATOM 1618 N N . TRP A 1 220 ? 1.431 3.607 11.932 1.00 95.69 220 TRP A N 1
ATOM 1619 C CA . TRP A 1 220 ? 2.503 2.724 11.477 1.00 95.69 220 TRP A CA 1
ATOM 1620 C C . TRP A 1 220 ? 2.229 2.151 10.079 1.00 95.69 220 TRP A C 1
ATOM 1622 O O . TRP A 1 220 ? 3.116 2.196 9.223 1.00 95.69 220 TRP A O 1
ATOM 1632 N N . ALA A 1 221 ? 1.017 1.660 9.819 1.00 95.31 221 ALA A N 1
ATOM 1633 C CA . ALA A 1 221 ? 0.651 1.025 8.557 1.00 95.31 221 ALA A CA 1
ATOM 1634 C C . ALA A 1 221 ? 0.654 2.019 7.384 1.00 95.31 221 ALA A C 1
ATOM 1636 O O . ALA A 1 221 ? 1.206 1.719 6.323 1.00 95.31 221 ALA A O 1
ATOM 1637 N N . SER A 1 222 ? 0.137 3.235 7.593 1.00 93.56 222 SER A N 1
ATOM 1638 C CA . SER A 1 222 ? 0.184 4.313 6.589 1.00 93.56 222 SER A CA 1
ATOM 1639 C C . SER A 1 222 ? 1.612 4.707 6.204 1.00 93.56 222 SER A C 1
ATOM 1641 O O . SER A 1 222 ? 1.884 5.102 5.071 1.00 93.56 222 SER A O 1
ATOM 1643 N N . SER A 1 223 ? 2.534 4.584 7.157 1.00 90.25 223 SER A N 1
ATOM 1644 C CA . SER A 1 223 ? 3.902 5.074 7.060 1.00 90.25 223 SER A CA 1
ATOM 1645 C C . SER A 1 223 ? 4.895 4.038 6.549 1.00 90.25 223 SER A C 1
ATOM 1647 O O . SER A 1 223 ? 5.795 4.374 5.783 1.00 90.25 223 SER A O 1
ATOM 1649 N N . ASN A 1 224 ? 4.752 2.794 7.000 1.00 92.06 224 ASN A N 1
ATOM 1650 C CA . ASN A 1 224 ? 5.759 1.750 6.839 1.00 92.06 224 ASN A CA 1
ATOM 1651 C C . ASN A 1 224 ? 5.239 0.589 5.994 1.00 92.06 224 ASN A C 1
ATOM 1653 O O . ASN A 1 224 ? 5.894 0.197 5.027 1.00 92.06 224 ASN A O 1
ATOM 1657 N N . LEU A 1 225 ? 4.062 0.058 6.341 1.00 93.00 225 LEU A N 1
ATOM 1658 C CA . LEU A 1 225 ? 3.486 -1.110 5.673 1.00 93.00 225 LEU A CA 1
ATOM 1659 C C . LEU A 1 225 ? 3.197 -0.812 4.203 1.00 93.00 225 LEU A C 1
ATOM 1661 O O . LEU A 1 225 ? 3.753 -1.475 3.328 1.00 93.00 225 LEU A O 1
ATOM 1665 N N . LEU A 1 226 ? 2.419 0.245 3.941 1.00 93.38 226 LEU A N 1
ATOM 1666 C CA . LEU A 1 226 ? 2.060 0.655 2.585 1.00 93.38 226 LEU A CA 1
ATOM 1667 C C . LEU A 1 226 ? 3.302 0.902 1.720 1.00 93.38 226 LEU A C 1
ATOM 1669 O O . LEU A 1 226 ? 3.380 0.462 0.574 1.00 93.38 226 LEU A O 1
ATOM 1673 N N . HIS A 1 227 ? 4.292 1.601 2.279 1.00 91.81 227 HIS A N 1
ATOM 1674 C CA . HIS A 1 227 ? 5.514 1.927 1.556 1.00 91.81 227 HIS A CA 1
ATOM 1675 C C . HIS A 1 227 ? 6.299 0.667 1.173 1.00 91.81 227 HIS A C 1
ATOM 1677 O O . HIS A 1 227 ? 6.748 0.544 0.034 1.00 91.81 227 HIS A O 1
ATOM 1683 N N . ARG A 1 228 ? 6.436 -0.298 2.092 1.00 92.75 228 ARG A N 1
ATOM 1684 C CA . ARG A 1 228 ? 7.113 -1.571 1.808 1.00 92.75 228 ARG A CA 1
ATOM 1685 C C . ARG A 1 228 ? 6.377 -2.394 0.762 1.00 92.75 228 ARG A C 1
ATOM 1687 O O . ARG A 1 228 ? 7.026 -2.926 -0.135 1.00 92.75 228 ARG A O 1
ATOM 1694 N N . GLU A 1 229 ? 5.057 -2.497 0.865 1.00 94.19 229 GLU A N 1
ATOM 1695 C CA . GLU A 1 229 ? 4.239 -3.229 -0.106 1.00 94.19 229 GLU A CA 1
ATOM 1696 C C . GLU A 1 229 ? 4.364 -2.607 -1.503 1.00 94.19 229 GLU A C 1
ATOM 1698 O O . GLU A 1 229 ? 4.611 -3.316 -2.477 1.00 94.19 229 GLU A O 1
ATOM 1703 N N . TRP A 1 230 ? 4.316 -1.277 -1.607 1.00 94.06 230 TRP A N 1
ATOM 1704 C CA . TRP A 1 230 ? 4.541 -0.585 -2.874 1.00 94.06 230 TRP A CA 1
ATOM 1705 C C . TRP A 1 230 ? 5.941 -0.834 -3.453 1.00 94.06 230 TRP A C 1
ATOM 1707 O O . TRP A 1 230 ? 6.068 -1.142 -4.639 1.00 94.06 230 TRP A O 1
ATOM 1717 N N . LEU A 1 231 ? 7.001 -0.752 -2.641 1.00 94.19 231 LEU A N 1
ATOM 1718 C CA . LEU A 1 231 ? 8.361 -1.056 -3.102 1.00 94.19 231 LEU A CA 1
ATOM 1719 C C . LEU A 1 231 ? 8.491 -2.507 -3.596 1.00 94.19 231 LEU A C 1
ATOM 1721 O O . LEU A 1 231 ? 9.214 -2.759 -4.562 1.00 94.19 231 LEU A O 1
ATOM 1725 N N . ALA A 1 232 ? 7.778 -3.453 -2.977 1.00 94.25 232 ALA A N 1
ATOM 1726 C CA . ALA A 1 232 ? 7.742 -4.844 -3.421 1.00 94.25 232 ALA A CA 1
ATOM 1727 C C . ALA A 1 232 ? 7.070 -4.983 -4.799 1.00 94.25 232 ALA A C 1
ATOM 1729 O O . ALA A 1 232 ? 7.588 -5.694 -5.663 1.00 94.25 232 ALA A O 1
ATOM 1730 N N . TRP A 1 233 ? 5.982 -4.250 -5.048 1.00 94.88 233 TRP A N 1
ATOM 1731 C CA . TRP A 1 233 ? 5.359 -4.173 -6.374 1.00 94.88 233 TRP A CA 1
ATOM 1732 C C . TRP A 1 233 ? 6.284 -3.551 -7.426 1.00 94.88 233 TRP A C 1
ATOM 1734 O O . TRP A 1 233 ? 6.415 -4.104 -8.519 1.00 94.88 233 TRP A O 1
ATOM 1744 N N . CYS A 1 234 ? 7.005 -2.475 -7.091 1.00 95.00 234 CYS A N 1
ATOM 1745 C CA . CYS A 1 234 ? 8.028 -1.897 -7.971 1.00 95.00 234 CYS A CA 1
ATOM 1746 C C . CYS A 1 234 ? 9.105 -2.926 -8.350 1.00 95.00 234 CYS A C 1
ATOM 1748 O O . CYS A 1 234 ? 9.494 -3.025 -9.515 1.00 95.00 234 CYS A O 1
ATOM 1750 N N . ALA A 1 235 ? 9.579 -3.715 -7.381 1.00 94.94 235 ALA A N 1
ATOM 1751 C CA . ALA A 1 235 ? 10.594 -4.737 -7.621 1.00 94.94 235 ALA A CA 1
ATOM 1752 C C . ALA A 1 235 ? 10.085 -5.847 -8.555 1.00 94.94 235 ALA A C 1
ATOM 1754 O O . ALA A 1 235 ? 10.820 -6.309 -9.425 1.00 94.94 235 ALA A O 1
ATOM 1755 N N . ARG A 1 236 ? 8.817 -6.246 -8.430 1.00 93.31 236 ARG A N 1
ATOM 1756 C CA . ARG A 1 236 ? 8.195 -7.242 -9.319 1.00 93.31 236 ARG A CA 1
ATOM 1757 C C . ARG A 1 236 ? 8.026 -6.740 -10.737 1.00 93.31 236 ARG A C 1
ATOM 1759 O O . ARG A 1 236 ? 8.362 -7.461 -11.672 1.00 93.31 236 ARG A O 1
ATOM 1766 N N . LEU A 1 237 ? 7.566 -5.500 -10.893 1.00 93.75 237 LEU A N 1
ATOM 1767 C CA . LEU A 1 237 ? 7.422 -4.887 -12.208 1.00 93.75 237 LEU A CA 1
ATOM 1768 C C . LEU A 1 237 ? 8.776 -4.824 -12.930 1.00 93.75 237 LEU A C 1
ATOM 1770 O O . LEU A 1 237 ? 8.872 -5.188 -14.101 1.00 93.75 237 LEU A O 1
ATOM 1774 N N . LEU A 1 238 ? 9.847 -4.463 -12.214 1.00 94.19 238 LEU A N 1
ATOM 1775 C CA . LEU A 1 238 ? 11.206 -4.486 -12.763 1.00 94.19 238 LEU A CA 1
ATOM 1776 C C . LEU A 1 238 ? 11.706 -5.895 -13.097 1.00 94.19 238 LEU A C 1
ATOM 1778 O O . LEU A 1 238 ? 12.372 -6.058 -14.113 1.00 94.19 238 LEU A O 1
ATOM 1782 N N . GLN A 1 239 ? 11.400 -6.913 -12.287 1.00 93.44 239 GLN A N 1
ATOM 1783 C CA . GLN A 1 239 ? 11.759 -8.307 -12.594 1.00 93.44 239 GLN A CA 1
ATOM 1784 C C . GLN A 1 239 ? 11.047 -8.814 -13.851 1.00 93.44 239 GLN A C 1
ATOM 1786 O O . GLN A 1 239 ? 11.665 -9.469 -14.695 1.00 93.44 239 GLN A O 1
ATOM 1791 N N . ALA A 1 240 ? 9.761 -8.492 -14.000 1.00 91.94 240 ALA A N 1
ATOM 1792 C CA . ALA A 1 240 ? 8.996 -8.827 -15.194 1.00 91.94 240 ALA A CA 1
ATOM 1793 C C . ALA A 1 240 ? 9.560 -8.116 -16.431 1.00 91.94 240 ALA A C 1
ATOM 1795 O O . ALA A 1 240 ? 9.778 -8.753 -17.463 1.00 91.94 240 ALA A O 1
ATOM 1796 N N . ARG A 1 241 ? 9.896 -6.826 -16.308 1.00 92.50 241 ARG A N 1
ATOM 1797 C CA . ARG A 1 241 ? 10.539 -6.056 -17.377 1.00 92.50 241 ARG A CA 1
ATOM 1798 C C . ARG A 1 241 ? 11.923 -6.599 -17.741 1.00 92.50 241 ARG A C 1
ATOM 1800 O O . ARG A 1 241 ? 12.206 -6.774 -18.922 1.00 92.50 241 ARG A O 1
ATOM 1807 N N . GLU A 1 242 ? 12.764 -6.926 -16.758 1.00 92.81 242 GLU A N 1
ATOM 1808 C CA . GLU A 1 242 ? 14.076 -7.550 -16.991 1.00 92.81 242 GLU A CA 1
ATOM 1809 C C . GLU A 1 242 ? 13.921 -8.863 -17.770 1.00 92.81 242 GLU A C 1
ATOM 1811 O O . GLU A 1 242 ? 14.636 -9.099 -18.743 1.00 92.81 242 GLU A O 1
ATOM 1816 N N . SER A 1 243 ? 12.951 -9.691 -17.380 1.00 90.06 243 SER A N 1
ATOM 1817 C CA . SER A 1 243 ? 12.665 -10.969 -18.039 1.00 90.06 243 SER A CA 1
ATOM 1818 C C . SER A 1 243 ? 12.231 -10.777 -19.495 1.00 90.06 243 SER A C 1
ATOM 1820 O O . SER A 1 243 ? 12.710 -11.494 -20.373 1.00 90.06 243 SER A O 1
ATOM 1822 N N . GLN A 1 244 ? 11.390 -9.774 -19.772 1.00 88.62 244 GLN A N 1
ATOM 1823 C CA . GLN A 1 244 ? 10.969 -9.417 -21.130 1.00 88.62 244 GLN A CA 1
ATOM 1824 C C . GLN A 1 244 ? 12.155 -8.972 -22.001 1.00 88.62 244 GLN A C 1
ATOM 1826 O O . GLN A 1 244 ? 12.285 -9.413 -23.142 1.00 88.62 244 GLN A O 1
ATOM 1831 N N . LEU A 1 245 ? 13.049 -8.138 -21.462 1.00 89.62 245 LEU A N 1
ATOM 1832 C CA . LEU A 1 245 ? 14.238 -7.666 -22.180 1.00 89.62 245 LEU A CA 1
ATOM 1833 C C . LEU A 1 245 ? 15.222 -8.808 -22.469 1.00 89.62 245 LEU A C 1
ATOM 1835 O O . LEU A 1 245 ? 15.752 -8.904 -23.574 1.00 89.62 245 LEU A O 1
ATOM 1839 N N . LEU A 1 246 ? 15.439 -9.708 -21.505 1.00 89.50 246 LEU A N 1
ATOM 1840 C CA . LEU A 1 246 ? 16.278 -10.896 -21.695 1.00 89.50 246 LEU A CA 1
ATOM 1841 C C . LEU A 1 246 ? 15.707 -11.838 -22.759 1.00 89.50 246 LEU A C 1
ATOM 1843 O O . LEU A 1 246 ? 16.466 -12.347 -23.584 1.00 89.50 246 LEU A O 1
ATOM 1847 N N . ALA A 1 247 ? 14.387 -12.038 -22.768 1.00 86.69 247 ALA A N 1
ATOM 1848 C CA . ALA A 1 247 ? 13.714 -12.823 -23.796 1.00 86.69 247 ALA A CA 1
ATOM 1849 C C . ALA A 1 247 ? 13.864 -12.185 -25.186 1.00 86.69 247 ALA A C 1
ATOM 1851 O O . ALA A 1 247 ? 14.124 -12.902 -26.144 1.00 86.69 247 ALA A O 1
ATOM 1852 N N . GLY A 1 248 ? 13.789 -10.854 -25.297 1.00 83.06 248 GLY A N 1
ATOM 1853 C CA . GLY A 1 248 ? 14.037 -10.139 -26.555 1.00 83.06 248 GLY A CA 1
ATOM 1854 C C . GLY A 1 248 ? 15.473 -10.291 -27.071 1.00 83.06 248 GLY A C 1
ATOM 1855 O O . GLY A 1 248 ? 15.683 -10.485 -28.265 1.00 83.06 248 GLY A O 1
ATOM 1856 N N . ILE A 1 249 ? 16.467 -10.284 -26.177 1.00 77.94 249 ILE A N 1
ATOM 1857 C CA . ILE A 1 249 ? 17.877 -10.508 -26.542 1.00 77.94 249 ILE A CA 1
ATOM 1858 C C . ILE A 1 249 ? 18.086 -11.955 -27.014 1.00 77.94 249 ILE A C 1
ATOM 1860 O O . ILE A 1 249 ? 18.688 -12.174 -28.063 1.00 77.94 249 ILE A O 1
ATOM 1864 N N . ALA A 1 250 ? 17.548 -12.937 -26.283 1.00 73.62 250 ALA A N 1
ATOM 1865 C CA . ALA A 1 250 ? 17.639 -14.356 -26.639 1.00 73.62 250 ALA A CA 1
ATOM 1866 C C . ALA A 1 250 ? 16.815 -14.723 -27.891 1.00 73.62 250 ALA A C 1
ATOM 1868 O O . ALA A 1 250 ? 17.193 -15.619 -28.643 1.00 73.62 250 ALA A O 1
ATOM 1869 N N . GLY A 1 251 ? 15.702 -14.020 -28.119 1.00 56.75 251 GLY A N 1
ATOM 1870 C CA . GLY A 1 251 ? 14.766 -14.194 -29.231 1.00 56.75 251 GLY A CA 1
ATOM 1871 C C . GLY A 1 251 ? 15.108 -13.388 -30.486 1.00 56.75 251 GLY A C 1
ATOM 1872 O O . GLY A 1 251 ? 14.426 -13.534 -31.495 1.00 56.75 251 GLY A O 1
ATOM 1873 N N . SER A 1 252 ? 16.193 -12.606 -30.486 1.00 50.94 252 SER A N 1
ATOM 1874 C CA . SER A 1 252 ? 16.663 -11.851 -31.662 1.00 50.94 252 SER A CA 1
ATOM 1875 C C . SER A 1 252 ? 17.122 -12.727 -32.850 1.00 50.94 252 SER A C 1
ATOM 1877 O O . SER A 1 252 ? 17.461 -12.205 -33.908 1.00 50.94 252 SER A O 1
ATOM 1879 N N . HIS A 1 253 ? 17.042 -14.060 -32.725 1.00 44.19 253 HIS A N 1
ATOM 1880 C CA . HIS A 1 253 ? 17.161 -15.022 -33.830 1.00 44.19 253 HIS A CA 1
ATOM 1881 C C . HIS A 1 253 ? 15.862 -15.758 -34.207 1.00 44.19 253 HIS A C 1
ATOM 1883 O O . HIS A 1 253 ? 15.876 -16.567 -35.135 1.00 44.19 253 HIS A O 1
ATOM 1889 N N . ALA A 1 254 ? 14.729 -15.493 -33.555 1.00 40.59 254 ALA A N 1
ATOM 1890 C CA . ALA A 1 254 ? 13.471 -16.168 -33.858 1.00 40.59 254 ALA A CA 1
ATOM 1891 C C . ALA A 1 254 ? 12.270 -15.221 -33.735 1.00 40.59 254 ALA A C 1
ATOM 1893 O O . ALA A 1 254 ? 11.600 -15.178 -32.714 1.00 40.59 254 ALA A O 1
ATOM 1894 N N . ARG A 1 255 ? 11.992 -14.558 -34.864 1.00 40.44 255 ARG A N 1
ATOM 1895 C CA . ARG A 1 255 ? 10.691 -14.033 -35.304 1.00 40.44 255 ARG A CA 1
ATOM 1896 C C . ARG A 1 255 ? 9.993 -13.003 -34.411 1.00 40.44 255 ARG A C 1
ATOM 1898 O O . ARG A 1 255 ? 9.403 -13.306 -33.383 1.00 40.44 255 ARG A O 1
ATOM 1905 N N . GLU A 1 256 ? 9.887 -11.814 -34.999 1.00 42.94 256 GLU A N 1
ATOM 1906 C CA . GLU A 1 256 ? 8.645 -11.046 -35.084 1.00 42.94 256 GLU A CA 1
ATOM 1907 C C . GLU A 1 256 ? 7.447 -11.979 -35.352 1.00 42.94 256 GLU A C 1
ATOM 1909 O O . GLU A 1 256 ? 7.157 -12.353 -36.489 1.00 42.94 256 GLU A O 1
ATOM 1914 N N . ALA A 1 257 ? 6.777 -12.417 -34.296 1.00 40.94 257 ALA A N 1
ATOM 1915 C CA . ALA A 1 257 ? 5.440 -12.982 -34.353 1.00 40.94 257 ALA A CA 1
ATOM 1916 C C . ALA A 1 257 ? 4.789 -12.740 -32.988 1.00 40.94 257 ALA A C 1
ATOM 1918 O O . ALA A 1 257 ? 5.302 -13.178 -31.963 1.00 40.94 257 ALA A O 1
ATOM 1919 N N . ASP A 1 258 ? 3.671 -12.019 -33.018 1.00 37.94 258 ASP A N 1
ATOM 1920 C CA . ASP A 1 258 ? 2.716 -11.811 -31.925 1.00 37.94 258 ASP A CA 1
ATOM 1921 C C . ASP A 1 258 ? 3.013 -10.706 -30.895 1.00 37.94 258 ASP A C 1
ATOM 1923 O O . ASP A 1 258 ? 2.790 -10.853 -29.696 1.00 37.94 258 ASP A O 1
ATOM 1927 N N . SER A 1 259 ? 3.341 -9.502 -31.372 1.00 41.38 259 SER A N 1
ATOM 1928 C CA . SER A 1 259 ? 3.212 -8.255 -30.585 1.00 41.38 259 SER A CA 1
ATOM 1929 C C . SER A 1 259 ? 1.753 -7.776 -30.415 1.00 41.38 259 SER A C 1
ATOM 1931 O O . SER A 1 259 ? 1.513 -6.624 -30.065 1.00 41.38 259 SER A O 1
ATOM 1933 N N . SER A 1 260 ? 0.760 -8.637 -30.664 1.00 41.78 260 SER A N 1
ATOM 1934 C CA . SER A 1 260 ? -0.674 -8.362 -30.458 1.00 41.78 260 SER A CA 1
ATOM 1935 C C . SER A 1 260 ? -1.299 -9.296 -29.418 1.00 41.78 260 SER A C 1
ATOM 1937 O O . SER A 1 260 ? -2.463 -9.681 -29.519 1.00 41.78 260 SER A O 1
ATOM 1939 N N . GLY A 1 261 ? -0.532 -9.638 -28.380 1.00 43.28 261 GLY A N 1
ATOM 1940 C CA . GLY A 1 261 ? -1.052 -10.239 -27.154 1.00 43.28 261 GLY A CA 1
ATOM 1941 C C . GLY A 1 261 ? -1.885 -9.234 -26.359 1.00 43.28 261 GLY A C 1
ATOM 1942 O O . GLY A 1 261 ? -1.412 -8.638 -25.397 1.00 43.28 261 GLY A O 1
ATOM 1943 N N . ASN A 1 262 ? -3.137 -9.059 -26.771 1.00 48.12 262 ASN A N 1
ATOM 1944 C CA . ASN A 1 262 ? -4.184 -8.258 -26.136 1.00 48.12 262 ASN A CA 1
ATOM 1945 C C . ASN A 1 262 ? -4.683 -8.913 -24.820 1.00 48.12 262 ASN A C 1
ATOM 1947 O O . ASN A 1 262 ? -5.873 -9.170 -24.651 1.00 48.12 262 ASN A O 1
ATOM 1951 N N . GLY A 1 263 ? -3.770 -9.285 -23.915 1.00 46.72 263 GLY A N 1
ATOM 1952 C CA . GLY A 1 263 ? -4.041 -10.202 -22.805 1.00 46.72 263 GLY A CA 1
ATOM 1953 C C . GLY A 1 263 ? -3.823 -9.596 -21.423 1.00 46.72 263 GLY A C 1
ATOM 1954 O O . GLY A 1 263 ? -2.725 -9.695 -20.893 1.00 46.72 263 GLY A O 1
ATOM 1955 N N . SER A 1 264 ? -4.885 -9.007 -20.860 1.00 71.19 264 SER A N 1
ATOM 1956 C CA . SER A 1 264 ? -5.289 -8.994 -19.436 1.00 71.19 264 SER A CA 1
ATOM 1957 C C . SER A 1 264 ? -4.200 -9.046 -18.342 1.00 71.19 264 SER A C 1
ATOM 1959 O O . SER A 1 264 ? -4.361 -9.745 -17.341 1.00 71.19 264 SER A O 1
ATOM 1961 N N . GLY A 1 265 ? -3.085 -8.341 -18.511 1.00 83.50 265 GLY A N 1
ATOM 1962 C CA . GLY A 1 265 ? -2.096 -8.181 -17.451 1.00 83.50 265 GLY A CA 1
ATOM 1963 C C . GLY A 1 265 ? -2.548 -7.141 -16.425 1.00 83.50 265 GLY A C 1
ATO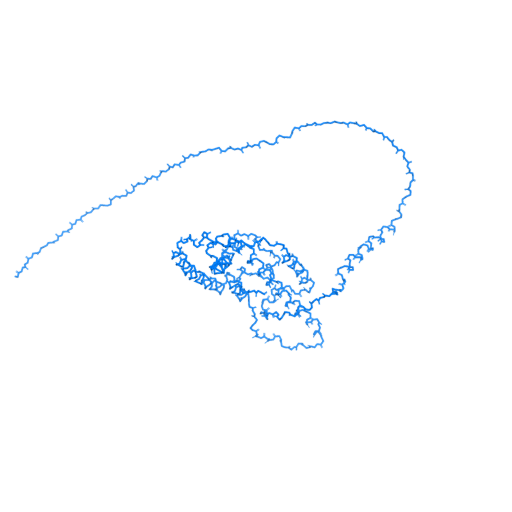M 1964 O O . GLY A 1 265 ? -3.300 -6.228 -16.762 1.00 83.50 265 GLY A O 1
ATOM 1965 N N . MET A 1 266 ? -2.058 -7.249 -15.190 1.00 91.94 266 MET A N 1
ATOM 1966 C CA . MET A 1 266 ? -2.311 -6.279 -14.126 1.00 91.94 266 MET A CA 1
ATOM 1967 C C . MET A 1 266 ? -1.917 -4.866 -14.559 1.00 91.94 266 MET A C 1
ATOM 1969 O O . MET A 1 266 ? -0.778 -4.613 -14.968 1.00 91.94 266 MET A O 1
ATOM 1973 N N . THR A 1 267 ? -2.867 -3.950 -14.435 1.00 94.12 267 THR A N 1
ATOM 1974 C CA . THR A 1 267 ? -2.703 -2.510 -14.617 1.00 94.12 267 THR A CA 1
ATOM 1975 C C . THR A 1 267 ? -2.241 -1.841 -13.319 1.00 94.12 267 THR A C 1
ATOM 1977 O O . THR A 1 267 ? -2.214 -2.446 -12.246 1.00 94.12 267 THR A O 1
ATOM 1980 N N . ALA A 1 268 ? -1.909 -0.548 -13.383 1.00 93.94 268 ALA A N 1
ATOM 1981 C CA . ALA A 1 268 ? -1.594 0.224 -12.180 1.00 93.94 268 ALA A CA 1
ATOM 1982 C C . ALA A 1 268 ? -2.786 0.322 -11.203 1.00 93.94 268 ALA A C 1
ATOM 1984 O O . ALA A 1 268 ? -2.574 0.402 -9.994 1.00 93.94 268 ALA A O 1
ATOM 1985 N N . VAL A 1 269 ? -4.026 0.294 -11.713 1.00 95.19 269 VAL A N 1
ATOM 1986 C CA . VAL A 1 269 ? -5.253 0.322 -10.896 1.00 95.19 269 VAL A CA 1
ATOM 1987 C C . VAL A 1 269 ? -5.496 -1.030 -10.220 1.00 95.19 269 VAL A C 1
ATOM 1989 O O . VAL A 1 269 ? -5.925 -1.067 -9.067 1.00 95.19 269 VAL A O 1
ATOM 1992 N N . ASP A 1 270 ? -5.150 -2.137 -10.879 1.00 95.00 270 ASP A N 1
ATOM 1993 C CA . ASP A 1 270 ? -5.207 -3.463 -10.253 1.00 95.00 270 ASP A CA 1
ATOM 1994 C C . ASP A 1 270 ? -4.208 -3.546 -9.098 1.00 95.00 270 ASP A C 1
ATOM 1996 O O . ASP A 1 270 ? -4.570 -3.929 -7.992 1.00 95.00 270 ASP A O 1
ATOM 2000 N N . ILE A 1 271 ? -2.975 -3.067 -9.305 1.00 95.12 271 ILE A N 1
ATOM 2001 C CA . ILE A 1 271 ? -1.968 -2.992 -8.236 1.00 95.12 271 ILE A CA 1
ATOM 2002 C C . ILE A 1 271 ? -2.436 -2.085 -7.089 1.00 95.12 271 ILE A C 1
ATOM 2004 O O . ILE A 1 271 ? -2.232 -2.421 -5.925 1.00 95.12 271 ILE A O 1
ATOM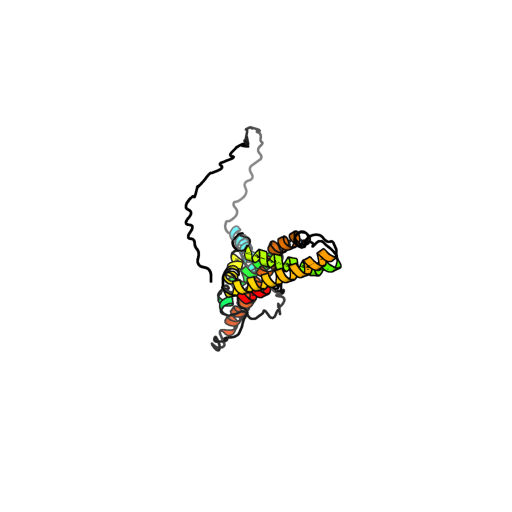 2008 N N . LEU A 1 272 ? -3.077 -0.948 -7.387 1.00 95.94 272 LEU A N 1
ATOM 2009 C CA . LEU A 1 272 ? -3.687 -0.092 -6.364 1.00 95.94 272 LEU A CA 1
ATOM 2010 C C . LEU A 1 272 ? -4.742 -0.858 -5.554 1.00 95.94 272 LEU A C 1
ATOM 2012 O O . LEU A 1 272 ? -4.765 -0.755 -4.330 1.00 95.94 272 LEU A O 1
ATOM 2016 N N . SER A 1 273 ? -5.587 -1.638 -6.223 1.00 95.56 273 SER A N 1
ATOM 2017 C CA . SER A 1 273 ? -6.638 -2.432 -5.582 1.00 95.56 273 SER A CA 1
ATOM 2018 C C . SER A 1 273 ? -6.058 -3.537 -4.695 1.00 95.56 273 SER A C 1
ATOM 2020 O O . SER A 1 273 ? -6.512 -3.709 -3.566 1.00 95.56 273 SER A O 1
ATOM 2022 N N . GLU A 1 274 ? -5.006 -4.222 -5.148 1.00 95.25 274 GLU A N 1
ATOM 2023 C CA . GLU A 1 274 ? -4.258 -5.211 -4.358 1.00 95.25 274 GLU A CA 1
ATOM 2024 C C . GLU A 1 274 ? -3.602 -4.567 -3.125 1.00 95.25 274 GLU A C 1
ATOM 2026 O O . GLU A 1 274 ? -3.727 -5.061 -2.002 1.00 95.25 274 GLU A O 1
ATOM 2031 N N . LEU A 1 275 ? -2.968 -3.401 -3.302 1.00 95.31 275 LEU A N 1
ATOM 2032 C CA . LEU A 1 275 ? -2.413 -2.632 -2.190 1.00 95.31 275 LEU A CA 1
ATOM 2033 C C . LEU A 1 275 ? -3.504 -2.260 -1.181 1.00 95.31 275 LEU A C 1
ATOM 2035 O O . LEU A 1 275 ? -3.318 -2.468 0.011 1.00 95.31 275 LEU A O 1
ATOM 2039 N N . LEU A 1 276 ? -4.661 -1.765 -1.621 1.00 95.44 276 LEU A N 1
ATOM 2040 C CA . LEU A 1 276 ? -5.782 -1.440 -0.730 1.00 95.44 276 LEU A CA 1
ATOM 2041 C C . LEU A 1 276 ? -6.335 -2.676 -0.004 1.00 95.44 276 LEU A C 1
ATOM 2043 O O . LEU A 1 276 ? -6.661 -2.593 1.182 1.00 95.44 276 LEU A O 1
ATOM 2047 N N . ALA A 1 277 ? -6.402 -3.821 -0.685 1.00 92.94 277 ALA A N 1
ATOM 2048 C CA . ALA A 1 277 ? -6.829 -5.090 -0.103 1.00 92.94 277 ALA A CA 1
ATOM 2049 C C . ALA A 1 277 ? -5.808 -5.661 0.896 1.00 92.94 277 ALA A C 1
ATOM 2051 O O . ALA A 1 277 ? -6.174 -6.455 1.767 1.00 92.94 277 ALA A O 1
ATOM 2052 N N . GLY A 1 278 ? -4.540 -5.252 0.799 1.00 88.75 278 GLY A N 1
ATOM 2053 C CA . GLY A 1 278 ? -3.453 -5.809 1.596 1.00 88.75 278 GLY A CA 1
ATOM 2054 C C . GLY A 1 278 ? -3.084 -7.228 1.192 1.00 88.75 278 GLY A C 1
ATOM 2055 O O . GLY A 1 278 ? -2.560 -7.989 2.011 1.00 88.75 278 GLY A O 1
ATOM 2056 N N . THR A 1 279 ? -3.391 -7.608 -0.044 1.00 80.19 279 THR A N 1
ATOM 2057 C CA . THR A 1 279 ? -2.900 -8.850 -0.618 1.00 80.19 279 THR A CA 1
ATOM 2058 C C . THR A 1 279 ? -1.391 -8.725 -0.741 1.00 80.19 279 THR A C 1
ATOM 2060 O O . THR A 1 279 ? -0.844 -7.753 -1.269 1.00 80.19 279 THR A O 1
ATOM 2063 N N . LYS A 1 280 ? -0.686 -9.694 -0.151 1.00 65.69 280 LYS A N 1
ATOM 2064 C CA . LYS A 1 280 ? 0.768 -9.716 -0.249 1.00 65.69 280 LYS A CA 1
ATOM 2065 C C . LYS A 1 280 ? 1.110 -9.782 -1.726 1.00 65.69 280 LYS A C 1
ATOM 2067 O O . LYS A 1 280 ? 0.607 -10.662 -2.421 1.00 65.69 280 LYS A O 1
ATOM 2072 N N . ALA A 1 281 ? 1.982 -8.866 -2.145 1.00 54.12 281 ALA A N 1
ATOM 2073 C CA . ALA A 1 281 ? 2.777 -9.072 -3.332 1.00 54.12 281 ALA A CA 1
ATOM 2074 C C . ALA A 1 281 ? 3.468 -10.422 -3.122 1.00 54.12 281 ALA A C 1
ATOM 2076 O O . ALA A 1 281 ? 4.521 -10.471 -2.447 1.00 54.12 281 ALA A O 1
#

Nearest PDB structures (foldseek):
  6jx6-assembly1_C  TM=2.862E-01  e=2.270E+00  Homo sapiens
  8auw-assembly1_D  TM=2.510E-01  e=6.207E+00  Homo sapiens
  4tx5-assembly1_B  TM=1.935E-01  e=5.376E+00  Homo sapiens
  8e2i-assembly1_F  TM=2.353E-01  e=9.105E+00  Homo sapiens
  4tx5-assembly1_A  TM=1.968E-01  e=9.552E+00  Homo sapiens

Organism: Polarella glacialis (NCBI:txid89957)

Sequence (281 aa):
MEPGAAEKETDAHEPAADLNEEEQEQEKGAEVDAVLSEEGAGLSGPATSRAVGVAPDPEALTGELAAAGAALAEEYWAPAAKKQRRETSSPGFSAELLHLAPDTLQTCRSLLVFLDKKLQAAIPEAAPVGGPEDMHAHLQMYADAAGRLAGFRSLDKAPRWDARAKRVLNIAAAVGSSAGELALQAALLQVEKRAHELGLQLKERGETSLDKLTEARVSWASSNLLHREWLAWCARLLQARESQLLAGIAGSHAREADSSGNGSGMTAVDILSELLAGTKA

Secondary structure (DSSP, 8-state):
------------------------------------------------------PPPTTHHHHHHHHHHHHHHHHHHS--TT-------PPPBPHHHHHHS-S-HHHHHHHHHHHHHHHHSPPPPPPPP-S-GGGHHHHHHHHHHHHHHHHHHTGGG-TTS-HHHHHH--HHHHHTSHHHHHHHHHHHHHHHHHHHHHHHHHHHTTPPPHHHHHHHHHHHIIIIIHHHHHHHHHHHHHHHHHHHHHHHHHTTTS----TT----PBPHHHHHHHHHHT---

Radius of gyration: 33.71 Å; Cα contacts (8 Å, |Δi|>4): 209; chains: 1; bounding box: 143×66×63 Å

Foldseek 3Di:
DDDDDDDDDDDDDDDDDDDDDDDDDDDDDDDDDDDDDDDDDDDDDDDDDDDDDDDDDPVVVCVVVVVVVVVVVCVVVPDPPPPPPPPPPQFFADPVLLVLADLDLVLLVVVLVVLVVVLPDDAPDQDFFDDDPVCRVLLLLLLLLLLLLVLLVCVPPDPQADPSLCSNAVLNVLCPDPLNVVLSVVSVVVSVVSLVVVQVVCVVVVHDHSCVRRVSNSNSSSRTVLNSQSSVVSSSSSVSSSVVSVCCVVCVPPDDDDPPCPDDGDDSNNSSNCSSSVPHD

pLDDT: mean 74.77, std 23.77, range [32.78, 98.06]

Mean predicted aligned error: 16.91 Å